Protein AF-A0A180F1E8-F1 (afdb_monomer_lite)

Secondary structure (DSSP, 8-state):
-----TT-------TTSSTTSHHHHHHHHHHHT-SS---SEEEEEEEEES-GGGGG-EE--TTS-EEEEE-TTS-EEEEEES-TTSSEEEEEEEHHHHHHHHHHHHHHHHHHHHHHHHH--TT-HHHHHHHHHHHHHHHHHHHH---TT-S-EEEEEEEEETHHHHTHHHHHHHHHHTEEEE-STT-SSHHHHHHHHHHT-TTTHHHHHHHS-HHHHHHHHHHHHHS-EE-HHHHHHHHHHHHHHHHHHHHHHHHHPPP-----TTS-TTTS--THHHHHHHHHTT--

Structure (mmCIF, N/CA/C/O backbone):
data_AF-A0A180F1E8-F1
#
_entry.id   AF-A0A180F1E8-F1
#
loop_
_atom_site.group_PDB
_atom_site.id
_atom_site.type_symbol
_atom_site.label_atom_id
_atom_site.label_alt_id
_atom_site.label_comp_id
_atom_site.label_asym_id
_atom_site.label_entity_id
_atom_site.label_seq_id
_atom_site.pdbx_PDB_ins_code
_atom_site.Cartn_x
_atom_site.Cartn_y
_atom_site.Cartn_z
_atom_site.occupancy
_atom_site.B_iso_or_equiv
_atom_site.auth_seq_id
_atom_site.auth_comp_id
_atom_site.auth_asym_id
_atom_site.auth_atom_id
_atom_site.pdbx_PDB_model_num
ATOM 1 N N . MET A 1 1 ? 8.187 19.190 23.151 1.00 36.16 1 MET A N 1
ATOM 2 C CA . MET A 1 1 ? 6.838 19.444 23.695 1.00 36.16 1 MET A CA 1
ATOM 3 C C . MET A 1 1 ? 5.847 19.313 22.548 1.00 36.16 1 MET A C 1
ATOM 5 O O . MET A 1 1 ? 6.049 20.015 21.563 1.00 36.16 1 MET A O 1
ATOM 9 N N . PRO A 1 2 ? 4.842 18.422 22.596 1.00 45.84 2 PRO A N 1
ATOM 10 C CA . PRO A 1 2 ? 3.717 18.514 21.671 1.00 45.84 2 PRO A CA 1
ATOM 11 C C . PRO A 1 2 ? 3.038 19.863 21.920 1.00 45.84 2 PRO A C 1
ATOM 13 O O . PRO A 1 2 ? 2.647 20.153 23.048 1.00 45.84 2 PRO A O 1
ATOM 16 N N . SER A 1 3 ? 2.960 20.722 20.908 1.00 54.47 3 SER A N 1
ATOM 17 C CA . SER A 1 3 ? 2.185 21.954 21.014 1.00 54.47 3 SER A CA 1
ATOM 18 C C . SER A 1 3 ? 0.710 21.566 21.019 1.00 54.47 3 SER A C 1
ATOM 20 O O . SER A 1 3 ? 0.195 21.116 19.994 1.00 54.47 3 SER A O 1
ATOM 22 N N . VAL A 1 4 ? 0.035 21.698 22.160 1.00 65.69 4 VAL A N 1
ATOM 23 C CA . VAL A 1 4 ? -1.426 21.613 22.199 1.00 65.69 4 VAL A CA 1
ATOM 24 C C . VAL A 1 4 ? -1.943 22.811 21.413 1.00 65.69 4 VAL A C 1
ATOM 26 O O . VAL A 1 4 ? -1.785 23.955 21.831 1.00 65.69 4 VAL A O 1
ATOM 29 N N . LEU A 1 5 ? -2.470 22.552 20.220 1.00 70.44 5 LEU A N 1
ATOM 30 C CA . LEU A 1 5 ? -3.067 23.581 19.384 1.00 70.44 5 LEU A CA 1
ATOM 31 C C . LEU A 1 5 ? -4.495 23.796 19.881 1.00 70.44 5 LEU A C 1
ATOM 33 O O . LEU A 1 5 ? -5.324 22.892 19.807 1.00 70.44 5 LEU A O 1
ATOM 37 N N . THR A 1 6 ? -4.779 24.983 20.405 1.00 74.19 6 THR A N 1
ATOM 38 C CA . THR A 1 6 ? -6.142 25.386 20.752 1.00 74.19 6 THR A CA 1
ATOM 39 C C . THR A 1 6 ? -6.983 25.502 19.475 1.00 74.19 6 THR A C 1
ATOM 41 O O . THR A 1 6 ? -6.491 25.942 18.435 1.00 74.19 6 THR A O 1
ATOM 44 N N . ASN A 1 7 ? -8.246 25.067 19.536 1.00 77.88 7 ASN A N 1
ATOM 45 C CA . ASN A 1 7 ? -9.214 25.110 18.428 1.00 77.88 7 ASN A CA 1
ATOM 46 C C . ASN A 1 7 ? -8.825 24.314 17.168 1.00 77.88 7 ASN A C 1
ATOM 48 O O . ASN A 1 7 ? -9.251 24.652 16.065 1.00 77.88 7 ASN A O 1
ATOM 52 N N . LYS A 1 8 ? -8.025 23.250 17.306 1.00 83.25 8 LYS A N 1
ATOM 53 C CA . LYS A 1 8 ? -7.746 22.310 16.212 1.00 83.25 8 LYS A CA 1
ATOM 54 C C . LYS A 1 8 ? -8.060 20.885 16.639 1.00 83.25 8 LYS A C 1
ATOM 56 O O . LYS A 1 8 ? -7.592 20.429 17.678 1.00 83.25 8 LYS A O 1
ATOM 61 N N . LEU A 1 9 ? -8.809 20.179 15.799 1.00 87.19 9 LEU A N 1
ATOM 62 C CA . LEU A 1 9 ? -9.130 18.766 15.955 1.00 87.19 9 LEU A CA 1
ATOM 63 C C . LEU A 1 9 ? -8.535 17.986 14.780 1.00 87.19 9 LEU A C 1
ATOM 65 O O . LEU A 1 9 ? -8.629 18.420 13.634 1.00 87.19 9 LEU A O 1
ATOM 69 N N . ARG A 1 10 ? -7.930 16.831 15.067 1.00 88.44 10 ARG A N 1
ATOM 70 C CA . ARG A 1 10 ? -7.534 15.846 14.058 1.00 88.44 10 ARG A CA 1
ATOM 71 C C . ARG A 1 10 ? -8.334 14.574 14.290 1.00 88.44 10 ARG A C 1
ATOM 73 O O . ARG A 1 10 ? -8.349 14.062 15.405 1.00 88.44 10 ARG A O 1
ATOM 80 N N . ILE A 1 11 ? -8.961 14.077 13.231 1.00 90.19 11 ILE A N 1
ATOM 81 C CA . ILE A 1 11 ? -9.718 12.828 13.234 1.00 90.19 11 ILE A CA 1
ATOM 82 C C . ILE A 1 11 ? -9.040 11.889 12.239 1.00 90.19 11 ILE A C 1
ATOM 84 O O . ILE A 1 11 ? -8.961 12.204 11.055 1.00 90.19 11 ILE A O 1
ATOM 88 N N . ASP A 1 12 ? -8.544 10.752 12.724 1.00 90.75 12 ASP A N 1
ATOM 89 C CA . ASP A 1 12 ? -7.980 9.688 11.893 1.00 90.75 12 ASP A CA 1
ATOM 90 C C . ASP A 1 12 ? -8.939 8.489 11.909 1.00 90.75 12 ASP A C 1
ATOM 92 O O . ASP A 1 12 ? -9.286 7.978 12.974 1.00 90.75 12 ASP A O 1
ATOM 96 N N . PHE A 1 13 ? -9.368 8.023 10.737 1.00 89.56 13 PHE A N 1
ATOM 97 C CA . PHE A 1 13 ? -10.228 6.846 10.599 1.00 89.56 13 PHE A CA 1
ATOM 98 C C . PHE A 1 13 ? -9.971 6.138 9.264 1.00 89.56 13 PHE A C 1
ATOM 100 O O . PHE A 1 13 ? -9.388 6.711 8.345 1.00 89.56 13 PHE A O 1
ATOM 107 N N . ASN A 1 14 ? -10.396 4.877 9.155 1.00 89.69 14 ASN A N 1
ATOM 108 C CA . ASN A 1 14 ? -10.366 4.131 7.899 1.00 89.69 14 ASN A CA 1
ATOM 109 C C . ASN A 1 14 ? -11.800 3.982 7.365 1.00 89.69 14 ASN A C 1
ATOM 111 O O . ASN A 1 14 ? -12.581 3.249 7.977 1.00 89.69 14 ASN A O 1
ATOM 115 N N . PRO A 1 15 ? -12.149 4.604 6.225 1.00 87.50 15 PRO A N 1
ATOM 116 C CA . PRO A 1 15 ? -13.519 4.602 5.713 1.00 87.50 15 PRO A CA 1
ATOM 117 C C . PRO A 1 15 ? -14.029 3.204 5.322 1.00 87.50 15 PRO A C 1
ATOM 119 O O . PRO A 1 15 ? -15.236 2.973 5.281 1.00 87.50 15 PRO A O 1
ATOM 122 N N . ASN A 1 16 ? -13.132 2.239 5.092 1.00 85.44 16 ASN A N 1
ATOM 123 C CA . ASN A 1 16 ? -13.499 0.869 4.728 1.00 85.44 16 ASN A CA 1
ATOM 124 C C . ASN A 1 16 ? -13.900 -0.006 5.926 1.00 85.44 16 ASN A C 1
ATOM 126 O O . ASN A 1 16 ? -14.380 -1.123 5.730 1.00 85.44 16 ASN A O 1
ATOM 130 N N . HIS A 1 17 ? -13.715 0.464 7.163 1.00 82.00 17 HIS A N 1
ATOM 131 C CA . HIS A 1 17 ? -14.015 -0.319 8.359 1.00 82.00 17 HIS A CA 1
ATOM 132 C C . HIS A 1 17 ? -14.966 0.425 9.292 1.00 82.00 17 HIS A C 1
ATOM 134 O O . HIS A 1 17 ? -14.709 1.546 9.708 1.00 82.00 17 HIS A O 1
ATOM 140 N N . GLY A 1 18 ? -16.069 -0.230 9.658 1.00 76.19 18 GLY A N 1
ATOM 141 C CA . GLY A 1 18 ? -16.928 0.222 10.755 1.00 76.19 18 GLY A CA 1
ATOM 142 C C . GLY A 1 18 ? -17.815 1.437 10.464 1.00 76.19 18 GLY A C 1
ATOM 143 O O . GLY A 1 18 ? -18.652 1.752 11.303 1.00 76.19 18 GLY A O 1
ATOM 144 N N . MET A 1 19 ? -17.742 2.065 9.284 1.00 82.56 19 MET A N 1
ATOM 145 C CA . MET A 1 19 ? -18.536 3.268 8.959 1.00 82.56 19 MET A CA 1
ATOM 146 C C . MET A 1 19 ? -20.055 3.033 8.893 1.00 82.56 19 MET A C 1
ATOM 148 O O . MET A 1 19 ? -20.831 3.970 9.040 1.00 82.56 19 MET A O 1
ATOM 152 N N . LYS A 1 20 ? -20.490 1.778 8.718 1.00 80.88 20 LYS A N 1
ATOM 153 C CA . LYS A 1 20 ? -21.910 1.384 8.767 1.00 80.88 20 LYS A CA 1
ATOM 154 C C . LYS A 1 20 ? -22.406 1.044 10.173 1.00 80.88 20 LYS A C 1
ATOM 156 O O . LYS A 1 20 ? -23.601 0.830 10.342 1.00 80.88 20 LYS A O 1
ATOM 161 N N . SER A 1 21 ? -21.513 0.937 11.156 1.00 84.00 21 SER A N 1
ATOM 162 C CA . SER A 1 21 ? -21.903 0.693 12.549 1.00 84.00 21 SER A CA 1
ATOM 163 C C . SER A 1 21 ? -22.547 1.943 13.151 1.00 84.00 21 SER A C 1
ATOM 165 O O . SER A 1 21 ? -22.452 3.028 12.579 1.00 84.00 21 SER A O 1
ATOM 167 N N . GLU A 1 22 ? -23.176 1.815 14.317 1.00 83.31 22 GLU A N 1
ATOM 168 C CA . GLU A 1 22 ? -23.697 2.969 15.056 1.00 83.31 22 GLU A CA 1
ATOM 169 C C . GLU A 1 22 ? -22.606 4.020 15.316 1.00 83.31 22 GLU A C 1
ATOM 171 O O . GLU A 1 22 ? -22.793 5.189 14.988 1.00 83.31 22 GLU A O 1
ATOM 176 N N . ALA A 1 23 ? -21.427 3.587 15.773 1.00 84.75 23 ALA A N 1
ATOM 177 C CA . ALA A 1 23 ? -20.279 4.464 15.994 1.00 84.75 23 ALA A CA 1
ATOM 178 C C . ALA A 1 23 ? -19.775 5.120 14.696 1.00 84.75 23 ALA A C 1
ATOM 180 O O . ALA A 1 23 ? -19.413 6.293 14.689 1.00 84.75 23 ALA A O 1
ATOM 181 N N . GLY A 1 24 ? -19.784 4.385 13.581 1.00 86.50 24 GLY A N 1
ATOM 182 C CA . GLY A 1 24 ? -19.401 4.915 12.270 1.00 86.50 24 GLY A CA 1
ATOM 183 C C . GLY A 1 24 ? -20.377 5.964 11.739 1.00 86.50 24 GLY A C 1
ATOM 184 O O . GLY A 1 24 ? -19.960 7.004 11.229 1.00 86.50 24 GLY A O 1
ATOM 185 N N . ARG A 1 25 ? -21.682 5.727 11.913 1.00 86.38 25 ARG A N 1
ATOM 186 C CA . ARG A 1 25 ? -22.733 6.694 11.572 1.00 86.38 25 ARG A CA 1
ATOM 187 C C . ARG A 1 25 ? -22.655 7.935 12.454 1.00 86.38 25 ARG A C 1
ATOM 189 O O . ARG A 1 25 ? -22.759 9.043 11.934 1.00 86.38 25 ARG A O 1
ATOM 196 N N . TRP A 1 26 ? -22.405 7.756 13.751 1.00 90.62 26 TRP A N 1
ATOM 197 C CA . TRP A 1 26 ? -22.142 8.861 14.668 1.00 90.62 26 TRP A CA 1
ATOM 198 C C . TRP A 1 26 ? -20.915 9.672 14.236 1.00 90.62 26 TRP A C 1
ATOM 200 O O . TRP A 1 26 ? -20.996 10.894 14.175 1.00 90.62 26 TRP A O 1
ATOM 210 N N . LEU A 1 27 ? -19.811 9.015 13.860 1.00 88.06 27 LEU A N 1
ATOM 211 C CA . LEU A 1 27 ? -18.600 9.695 13.397 1.00 88.06 27 LEU A CA 1
ATOM 212 C C . LEU A 1 27 ? -18.863 10.524 12.133 1.00 88.06 27 LEU A C 1
ATOM 214 O O . LEU A 1 27 ? -18.440 11.674 12.067 1.00 88.06 27 LEU A O 1
ATOM 218 N N . ASN A 1 28 ? -19.591 9.973 11.157 1.00 85.44 28 ASN A N 1
ATOM 219 C CA . ASN A 1 28 ? -19.995 10.714 9.958 1.00 85.44 28 ASN A CA 1
ATOM 220 C C . ASN A 1 28 ? -20.844 11.942 10.306 1.00 85.44 28 ASN A C 1
ATOM 222 O O . ASN A 1 28 ? -20.574 13.033 9.809 1.00 85.44 28 ASN A O 1
ATOM 226 N N . ALA A 1 29 ? -21.840 11.776 11.182 1.00 84.62 29 ALA A N 1
ATOM 227 C CA . ALA A 1 29 ? -22.673 12.884 11.638 1.00 84.62 29 ALA A CA 1
ATOM 228 C C . ALA A 1 29 ? -21.835 13.950 12.358 1.00 84.62 29 ALA A C 1
ATOM 230 O O . ALA A 1 29 ? -21.985 15.135 12.083 1.00 84.62 29 ALA A O 1
ATOM 231 N N . PHE A 1 30 ? -20.905 13.537 13.221 1.00 87.25 30 PHE A N 1
ATOM 232 C CA . PHE A 1 30 ? -20.001 14.436 13.926 1.00 87.25 30 PHE A CA 1
ATOM 233 C C . PHE A 1 30 ? -19.095 15.216 12.964 1.00 87.25 30 PHE A C 1
ATOM 235 O O . PHE A 1 30 ? -19.038 16.440 13.059 1.00 87.25 30 PHE A O 1
ATOM 242 N N . ILE A 1 31 ? -18.453 14.549 11.997 1.00 87.25 31 ILE A N 1
ATOM 243 C CA . ILE A 1 31 ? -17.616 15.201 10.972 1.00 87.25 31 ILE A CA 1
ATOM 244 C C . ILE A 1 31 ? -18.417 16.248 10.191 1.00 87.25 31 ILE A C 1
ATOM 246 O O . ILE A 1 31 ? -17.907 17.340 9.943 1.00 87.25 31 ILE A O 1
ATOM 250 N N . ALA A 1 32 ? -19.674 15.951 9.851 1.00 84.62 32 ALA A N 1
ATOM 251 C CA . ALA A 1 32 ? -20.539 16.876 9.123 1.00 84.62 32 ALA A CA 1
ATOM 252 C C . ALA A 1 32 ? -20.836 18.172 9.903 1.00 84.62 32 ALA A C 1
ATOM 254 O O . ALA A 1 32 ? -21.073 19.203 9.281 1.00 84.62 32 ALA A O 1
ATOM 255 N N . THR A 1 33 ? -20.782 18.149 11.243 1.00 85.31 33 THR A N 1
ATOM 256 C CA . THR A 1 33 ? -20.967 19.354 12.079 1.00 85.31 33 THR A CA 1
ATOM 257 C C . THR A 1 33 ? -19.736 20.264 12.146 1.00 85.31 33 THR A C 1
ATOM 259 O O . THR A 1 33 ? -19.827 21.373 12.672 1.00 85.31 33 THR A O 1
ATOM 262 N N . LEU A 1 34 ? -18.577 19.818 11.646 1.00 85.62 34 LEU A N 1
ATOM 263 C CA . LEU A 1 34 ? -17.331 20.579 11.721 1.00 85.62 34 LEU A CA 1
ATOM 264 C C . LEU A 1 34 ? -17.229 21.607 10.585 1.00 85.62 34 LEU A C 1
ATOM 266 O O . LEU A 1 34 ? -17.447 21.295 9.411 1.00 85.62 34 LEU A O 1
ATOM 270 N N . THR A 1 35 ? -16.813 22.822 10.937 1.00 85.38 35 THR A N 1
ATOM 271 C CA . THR A 1 35 ? -16.513 23.915 10.000 1.00 85.38 35 THR A CA 1
ATOM 272 C C . THR A 1 35 ? -15.019 23.973 9.674 1.00 85.38 35 THR A C 1
ATOM 274 O O . THR A 1 35 ? -14.192 23.498 10.457 1.00 85.38 35 THR A O 1
ATOM 277 N N . ASN A 1 36 ? -14.648 24.565 8.530 1.00 85.62 36 ASN A N 1
ATOM 278 C CA . ASN A 1 36 ? -13.248 24.743 8.108 1.00 85.62 36 ASN A CA 1
ATOM 279 C C . ASN A 1 36 ? -12.448 23.426 8.020 1.00 85.62 36 ASN A C 1
ATOM 281 O O . ASN A 1 36 ? -11.254 23.366 8.351 1.00 85.62 36 ASN A O 1
ATOM 285 N N . LYS A 1 37 ? -13.106 22.344 7.596 1.00 86.50 37 LYS A N 1
ATOM 286 C CA . LYS A 1 37 ? -12.475 21.029 7.449 1.00 86.50 37 LYS A CA 1
ATOM 287 C C . LYS A 1 37 ? -11.680 20.929 6.153 1.00 86.50 37 LYS A C 1
ATOM 289 O O . LYS A 1 37 ? -12.022 21.522 5.139 1.00 86.50 37 LYS A O 1
ATOM 294 N N . HIS A 1 38 ? -10.601 20.164 6.213 1.00 85.62 38 HIS A N 1
ATOM 295 C CA . HIS A 1 38 ? -9.764 19.842 5.067 1.00 85.62 38 HIS A CA 1
ATOM 296 C C . HIS A 1 38 ? -9.100 18.490 5.304 1.00 85.62 38 HIS A C 1
ATOM 298 O O . HIS A 1 38 ? -8.739 18.149 6.439 1.00 85.62 38 HIS A O 1
ATOM 304 N N . LEU A 1 39 ? -8.907 17.720 4.238 1.00 88.88 39 LEU A N 1
ATOM 305 C CA . LEU A 1 39 ? -8.168 16.470 4.325 1.00 88.88 39 LEU A CA 1
ATOM 306 C C . LEU A 1 39 ? -6.676 16.766 4.516 1.00 88.88 39 LEU A C 1
ATOM 308 O O . LEU A 1 39 ? -6.043 17.478 3.739 1.00 88.88 39 LEU A O 1
ATOM 312 N N . THR A 1 40 ? -6.091 16.213 5.577 1.00 89.56 40 THR A N 1
ATOM 313 C CA . THR A 1 40 ? -4.643 16.330 5.837 1.00 89.56 40 THR A CA 1
ATOM 314 C C . THR A 1 40 ? -3.865 15.121 5.324 1.00 89.56 40 THR A C 1
ATOM 316 O O . THR A 1 40 ? -2.676 15.237 5.012 1.00 89.56 40 THR A O 1
ATOM 319 N N . ARG A 1 41 ? -4.539 13.971 5.207 1.00 90.88 41 ARG A N 1
ATOM 320 C CA . ARG A 1 41 ? -3.997 12.714 4.699 1.00 90.88 41 ARG A CA 1
ATOM 321 C C . ARG A 1 41 ? -5.087 11.905 3.993 1.00 90.88 41 ARG A C 1
ATOM 323 O O . ARG A 1 41 ? -6.207 11.834 4.489 1.00 90.88 41 ARG A O 1
ATOM 330 N N . CYS A 1 42 ? -4.729 11.269 2.884 1.00 92.12 42 CYS A N 1
ATOM 331 C CA . CYS A 1 42 ? -5.548 10.288 2.184 1.00 92.12 42 CYS A CA 1
ATOM 332 C C . CYS A 1 42 ? -4.651 9.139 1.718 1.00 92.12 42 CYS A C 1
ATOM 334 O O . CYS A 1 42 ? -3.625 9.383 1.087 1.00 92.12 42 CYS A O 1
ATOM 336 N N . ASP A 1 43 ? -5.042 7.901 2.014 1.00 94.44 43 ASP A N 1
ATOM 337 C CA . ASP A 1 43 ? -4.305 6.715 1.585 1.00 94.44 43 ASP A CA 1
ATOM 338 C C . ASP A 1 43 ? -5.132 5.970 0.528 1.00 94.44 43 ASP A C 1
ATOM 340 O O . ASP A 1 43 ? -6.218 5.469 0.826 1.00 94.44 43 ASP A O 1
ATOM 344 N N . ILE A 1 44 ? -4.612 5.864 -0.697 1.00 95.50 44 ILE A N 1
ATOM 345 C CA . ILE A 1 44 ? -5.194 5.024 -1.754 1.00 95.50 44 ILE A CA 1
ATOM 346 C C . ILE A 1 44 ? -4.501 3.664 -1.724 1.00 95.50 44 ILE A C 1
ATOM 348 O O . ILE A 1 44 ? -3.278 3.586 -1.830 1.00 95.50 44 ILE A O 1
ATOM 352 N N . ALA A 1 45 ? -5.269 2.586 -1.578 1.00 97.19 45 ALA A N 1
ATOM 353 C CA . ALA A 1 45 ? -4.746 1.232 -1.425 1.00 97.19 45 ALA A CA 1
ATOM 354 C C . ALA A 1 45 ? -5.247 0.302 -2.533 1.00 97.19 45 ALA A C 1
ATOM 356 O O . ALA A 1 45 ? -6.449 0.162 -2.736 1.00 97.19 45 ALA A O 1
ATOM 357 N N . PHE A 1 46 ? -4.314 -0.399 -3.170 1.00 98.25 46 PHE A N 1
ATOM 358 C CA . PHE A 1 46 ? -4.571 -1.453 -4.141 1.00 98.25 46 PHE A CA 1
ATOM 359 C C . PHE A 1 46 ? -4.185 -2.801 -3.545 1.00 98.25 46 PHE A C 1
ATOM 361 O O . PHE A 1 46 ? -3.015 -3.026 -3.225 1.00 98.25 46 PHE A O 1
ATOM 368 N N . ASP A 1 47 ? -5.159 -3.695 -3.396 1.00 97.75 47 ASP A N 1
ATOM 369 C CA . ASP A 1 47 ? -4.921 -5.073 -2.981 1.00 97.75 47 ASP A CA 1
ATOM 370 C C . ASP A 1 47 ? -4.735 -5.979 -4.200 1.00 97.75 47 ASP A C 1
ATOM 372 O O . ASP A 1 47 ? -5.586 -6.047 -5.081 1.00 97.75 47 ASP A O 1
ATOM 376 N N . ILE A 1 48 ? -3.612 -6.691 -4.226 1.00 98.31 48 ILE A N 1
ATOM 377 C CA . ILE A 1 48 ? -3.190 -7.572 -5.311 1.00 98.31 48 ILE A CA 1
ATOM 378 C C . ILE A 1 48 ? -3.179 -8.994 -4.752 1.00 98.31 48 ILE A C 1
ATOM 380 O O . ILE A 1 48 ? -2.280 -9.378 -3.995 1.00 98.31 48 ILE A O 1
ATOM 384 N N . PHE A 1 49 ? -4.222 -9.754 -5.078 1.00 97.56 49 PHE A N 1
ATOM 385 C CA . PHE A 1 49 ? -4.449 -11.107 -4.573 1.00 97.56 49 PHE A CA 1
ATOM 386 C C . PHE A 1 49 ? -3.977 -12.159 -5.573 1.00 97.56 49 PHE A C 1
ATOM 388 O O . PHE A 1 49 ? -4.225 -12.021 -6.763 1.00 97.56 49 PHE A O 1
ATOM 395 N N . ASN A 1 50 ? -3.372 -13.241 -5.082 1.00 97.19 50 ASN A N 1
ATOM 396 C CA . ASN A 1 50 ? -3.015 -14.431 -5.864 1.00 97.19 50 ASN A CA 1
ATOM 397 C C . ASN A 1 50 ? -2.134 -14.141 -7.098 1.00 97.19 50 ASN A C 1
ATOM 399 O O . ASN A 1 50 ? -2.218 -14.831 -8.107 1.00 97.19 50 ASN A O 1
ATOM 403 N N . ARG A 1 51 ? -1.264 -13.130 -6.995 1.00 97.00 51 ARG A N 1
ATOM 404 C CA . ARG A 1 51 ? -0.259 -12.750 -8.001 1.00 97.00 51 ARG A CA 1
ATOM 405 C C . ARG A 1 51 ? 1.124 -12.659 -7.343 1.00 97.00 51 ARG A C 1
ATOM 407 O O . ARG A 1 51 ? 1.606 -11.554 -7.078 1.00 97.00 51 ARG A O 1
ATOM 414 N N . PRO A 1 52 ? 1.753 -13.790 -6.969 1.00 95.81 52 PRO A N 1
ATOM 415 C CA . PRO A 1 52 ? 3.012 -13.781 -6.219 1.00 95.81 52 PRO A CA 1
ATOM 416 C C . PRO A 1 52 ? 4.154 -13.064 -6.958 1.00 95.81 52 PRO A C 1
ATOM 418 O O . PRO A 1 52 ? 5.046 -12.513 -6.316 1.00 95.81 52 PRO A O 1
ATOM 421 N N . GLU A 1 53 ? 4.113 -13.002 -8.289 1.00 95.50 53 GLU A N 1
ATOM 422 C CA . GLU A 1 53 ? 5.096 -12.323 -9.133 1.00 95.50 53 GLU A CA 1
ATOM 423 C C . GLU A 1 53 ? 5.164 -10.802 -8.921 1.00 95.50 53 GLU A C 1
ATOM 425 O O . GLU A 1 53 ? 6.176 -10.184 -9.267 1.00 95.50 53 GLU A O 1
ATOM 430 N N . VAL A 1 54 ? 4.143 -10.196 -8.297 1.00 97.12 54 VAL A N 1
ATOM 431 C CA . VAL A 1 54 ? 4.116 -8.764 -7.959 1.00 97.12 54 VAL A CA 1
ATOM 432 C C . VAL A 1 54 ? 5.290 -8.339 -7.078 1.00 97.12 54 VAL A C 1
ATOM 434 O O . VAL A 1 54 ? 5.685 -7.177 -7.091 1.00 97.12 54 VAL A O 1
ATOM 437 N N . VAL A 1 55 ? 5.910 -9.267 -6.343 1.00 95.12 55 VAL A N 1
ATOM 438 C CA . VAL A 1 55 ? 7.114 -8.981 -5.550 1.00 95.12 55 VAL A CA 1
ATOM 439 C C . VAL A 1 55 ? 8.270 -8.453 -6.414 1.00 95.12 55 VAL A C 1
ATOM 441 O O . VAL A 1 55 ? 9.082 -7.660 -5.938 1.00 95.12 55 VAL A O 1
ATOM 444 N N . GLY A 1 56 ? 8.327 -8.858 -7.692 1.00 95.25 56 GLY A N 1
ATOM 445 C CA . GLY A 1 56 ? 9.295 -8.377 -8.683 1.00 95.25 56 GLY A CA 1
ATOM 446 C C . GLY A 1 56 ? 8.945 -7.020 -9.299 1.00 95.25 56 GLY A C 1
ATOM 447 O O . GLY A 1 56 ? 9.804 -6.401 -9.927 1.00 95.25 56 GLY A O 1
ATOM 448 N N . TYR A 1 57 ? 7.712 -6.541 -9.120 1.00 97.56 57 TYR A N 1
ATOM 449 C CA . TYR A 1 57 ? 7.305 -5.201 -9.527 1.00 97.56 57 TYR A CA 1
ATOM 450 C C . TYR A 1 57 ? 7.766 -4.187 -8.484 1.00 97.56 57 TYR A C 1
ATOM 452 O O . TYR A 1 57 ? 7.756 -4.458 -7.282 1.00 97.56 57 TYR A O 1
ATOM 460 N N . ARG A 1 58 ? 8.158 -2.996 -8.938 1.00 96.12 58 ARG A N 1
ATOM 461 C CA . ARG A 1 58 ? 8.555 -1.884 -8.066 1.00 96.12 58 ARG A CA 1
ATOM 462 C C . ARG A 1 58 ? 8.003 -0.571 -8.632 1.00 96.12 58 ARG A C 1
ATOM 464 O O . ARG A 1 58 ? 7.968 -0.411 -9.851 1.00 96.12 58 ARG A O 1
ATOM 471 N N . PRO A 1 59 ? 7.634 0.404 -7.781 1.00 95.81 59 PRO A N 1
ATOM 472 C CA . PRO A 1 59 ? 7.366 1.763 -8.232 1.00 95.81 59 PRO A CA 1
ATOM 473 C C . PRO A 1 59 ? 8.705 2.463 -8.504 1.00 95.81 59 PRO A C 1
ATOM 475 O O . PRO A 1 59 ? 9.396 2.935 -7.590 1.00 95.81 59 PRO A O 1
ATOM 478 N N . TRP A 1 60 ? 9.106 2.519 -9.772 1.00 95.38 60 TRP A N 1
ATOM 479 C CA . TRP A 1 60 ? 10.378 3.081 -10.231 1.00 95.38 60 TRP A CA 1
ATOM 480 C C . TRP A 1 60 ? 10.378 4.612 -10.258 1.00 95.38 60 TRP A C 1
ATOM 482 O O . TRP A 1 60 ? 10.687 5.253 -11.262 1.00 95.38 60 TRP A O 1
ATOM 492 N N . VAL A 1 61 ? 10.108 5.220 -9.103 1.00 92.38 61 VAL A N 1
ATOM 493 C CA . VAL A 1 61 ? 10.249 6.662 -8.893 1.00 92.38 61 VAL A CA 1
ATOM 494 C C . VAL A 1 61 ? 11.728 6.966 -8.656 1.00 92.38 61 VAL A C 1
ATOM 496 O O . VAL A 1 61 ? 12.291 6.749 -7.572 1.00 92.38 61 VAL A O 1
ATOM 499 N N . PHE A 1 62 ? 12.421 7.359 -9.723 1.00 85.75 62 PHE A N 1
ATOM 500 C CA . PHE A 1 62 ? 13.844 7.672 -9.665 1.00 85.75 62 PHE A CA 1
ATOM 501 C C . PHE A 1 62 ? 14.090 8.995 -8.935 1.00 85.75 62 PHE A C 1
ATOM 503 O O . PHE A 1 62 ? 13.385 9.971 -9.143 1.00 85.75 62 PHE A O 1
ATOM 510 N N . GLY A 1 63 ? 15.116 9.024 -8.081 1.00 85.25 63 GLY A N 1
ATOM 511 C CA . GLY A 1 63 ? 15.416 10.180 -7.224 1.00 85.25 63 GLY A CA 1
ATOM 512 C C . GLY A 1 63 ? 14.763 10.100 -5.843 1.00 85.25 63 GLY A C 1
ATOM 513 O O . GLY A 1 63 ? 15.291 10.670 -4.896 1.00 85.25 63 GLY A O 1
ATOM 514 N N . SER A 1 64 ? 13.700 9.307 -5.687 1.00 90.56 64 SER A N 1
ATOM 515 C CA . SER A 1 64 ? 13.104 9.029 -4.379 1.00 90.56 64 SER A CA 1
ATOM 516 C C . SER A 1 64 ? 13.921 8.016 -3.577 1.00 90.56 64 SER A C 1
ATOM 518 O O . SER A 1 64 ? 14.413 7.018 -4.121 1.00 90.56 64 SER A O 1
ATOM 520 N N . SER A 1 65 ? 14.008 8.252 -2.264 1.00 92.19 65 SER A N 1
ATOM 521 C CA . SER A 1 65 ? 14.569 7.306 -1.296 1.00 92.19 65 SER A CA 1
ATOM 522 C C . SER A 1 65 ? 13.792 5.992 -1.310 1.00 92.19 65 SER A C 1
ATOM 524 O O . SER A 1 65 ? 12.563 6.016 -1.350 1.00 92.19 65 SER A O 1
ATOM 526 N N . LYS A 1 66 ? 14.498 4.863 -1.233 1.00 94.00 66 LYS A N 1
ATOM 527 C CA . LYS A 1 66 ? 13.921 3.517 -1.120 1.00 94.00 66 LYS A CA 1
ATOM 528 C C . LYS A 1 66 ? 14.388 2.900 0.192 1.00 94.00 66 LYS A C 1
ATOM 530 O O . LYS A 1 66 ? 15.562 3.019 0.533 1.00 94.00 66 LYS A O 1
ATOM 535 N N . ARG A 1 67 ? 13.466 2.315 0.952 1.00 95.38 67 ARG A N 1
ATOM 536 C CA . ARG A 1 67 ? 13.741 1.669 2.243 1.00 95.38 67 ARG A CA 1
ATOM 537 C C . ARG A 1 67 ? 13.059 0.299 2.264 1.00 95.38 67 ARG A C 1
ATOM 539 O O . ARG A 1 67 ? 11.876 0.233 2.612 1.00 95.38 67 ARG A O 1
ATOM 546 N N . PRO A 1 68 ? 13.754 -0.764 1.832 1.00 95.94 68 PRO A N 1
ATOM 547 C CA . PRO A 1 68 ? 13.243 -2.122 1.931 1.00 95.94 68 PRO A CA 1
ATOM 548 C C . PRO A 1 68 ? 13.383 -2.664 3.361 1.00 95.94 68 PRO A C 1
ATOM 550 O O . PRO A 1 68 ? 14.299 -2.304 4.100 1.00 95.94 68 PRO A O 1
ATOM 553 N N . TYR A 1 69 ? 12.473 -3.556 3.729 1.00 96.44 69 TYR A N 1
ATOM 554 C CA . TYR A 1 69 ? 12.487 -4.357 4.943 1.00 96.44 69 TYR A CA 1
ATOM 555 C C . TYR A 1 69 ? 12.365 -5.818 4.531 1.00 96.44 69 TYR A C 1
ATOM 557 O O . TYR A 1 69 ? 11.377 -6.212 3.904 1.00 96.44 69 TYR A O 1
ATOM 565 N N . TYR A 1 70 ? 13.379 -6.597 4.890 1.00 95.19 70 TYR A N 1
ATOM 566 C CA . TYR A 1 70 ? 13.474 -8.013 4.570 1.00 95.19 70 TYR A CA 1
ATOM 567 C C . TYR A 1 70 ? 13.178 -8.866 5.803 1.00 95.19 70 TYR A C 1
ATOM 569 O O . TYR A 1 70 ? 13.519 -8.499 6.932 1.00 95.19 70 TYR A O 1
ATOM 577 N N . GLY A 1 71 ? 12.535 -10.007 5.578 1.00 93.38 71 GLY A N 1
ATOM 578 C CA . GLY A 1 71 ? 12.356 -11.048 6.578 1.00 93.38 71 GLY A CA 1
ATOM 579 C C . GLY A 1 71 ? 13.665 -11.790 6.852 1.00 93.38 71 GLY A C 1
ATOM 580 O O . GLY A 1 71 ? 14.681 -11.590 6.188 1.00 93.38 71 GLY A O 1
ATOM 581 N N . ARG A 1 72 ? 13.641 -12.708 7.824 1.00 91.81 72 ARG A N 1
ATOM 582 C CA . ARG A 1 72 ? 14.828 -13.510 8.185 1.00 91.81 72 ARG A CA 1
ATOM 583 C C . ARG A 1 72 ? 15.321 -14.414 7.050 1.00 91.81 72 ARG A C 1
ATOM 585 O O . ARG A 1 72 ? 16.497 -14.745 7.029 1.00 91.81 72 ARG A O 1
ATOM 592 N N . SER A 1 73 ? 14.432 -14.810 6.139 1.00 90.25 73 SER A N 1
ATOM 593 C CA . SER A 1 73 ? 14.746 -15.589 4.936 1.00 90.25 73 SER A CA 1
ATOM 594 C C . SER A 1 73 ? 15.386 -14.760 3.816 1.00 90.25 73 SER A C 1
ATOM 596 O O . SER A 1 73 ? 15.812 -15.331 2.820 1.00 90.25 73 SER A O 1
ATOM 598 N N . GLY A 1 74 ? 15.452 -13.430 3.956 1.00 89.25 74 GLY A N 1
ATOM 599 C CA . GLY A 1 74 ? 15.870 -12.519 2.886 1.00 89.25 74 GLY A CA 1
ATOM 600 C C . GLY A 1 74 ? 14.733 -12.090 1.951 1.00 89.25 74 GLY A C 1
ATOM 601 O O . GLY A 1 74 ? 14.959 -11.286 1.049 1.00 89.25 74 GLY A O 1
ATOM 602 N N . ASP A 1 75 ? 13.507 -12.569 2.176 1.00 92.94 75 ASP A N 1
ATOM 603 C CA . ASP A 1 75 ? 12.342 -12.166 1.386 1.00 92.94 75 ASP A CA 1
ATOM 604 C C . ASP A 1 75 ? 11.933 -10.727 1.694 1.00 92.94 75 ASP A C 1
ATOM 606 O O . ASP A 1 75 ? 11.906 -10.305 2.853 1.00 92.94 75 ASP A O 1
ATOM 610 N N . LEU A 1 76 ? 11.569 -9.968 0.660 1.00 95.75 76 LEU A N 1
ATOM 611 C CA . LEU A 1 76 ? 11.013 -8.632 0.844 1.00 95.75 76 LEU A CA 1
ATOM 612 C C . LEU A 1 76 ? 9.667 -8.737 1.578 1.00 95.75 76 LEU A C 1
ATOM 614 O O . LEU A 1 76 ? 8.749 -9.400 1.106 1.00 95.75 76 LEU A O 1
ATOM 618 N N . GLU A 1 77 ? 9.522 -8.041 2.705 1.00 96.62 77 GLU A N 1
ATOM 619 C CA . GLU A 1 77 ? 8.239 -7.926 3.409 1.00 96.62 77 GLU A CA 1
ATOM 620 C C . GLU A 1 77 ? 7.569 -6.576 3.146 1.00 96.62 77 GLU A C 1
ATOM 622 O O . GLU A 1 77 ? 6.344 -6.487 3.041 1.00 96.62 77 GLU A O 1
ATOM 627 N N . THR A 1 78 ? 8.349 -5.496 3.083 1.00 97.69 78 THR A N 1
ATOM 628 C CA . THR A 1 78 ? 7.835 -4.133 2.900 1.00 97.69 78 THR A CA 1
ATOM 629 C C . THR A 1 78 ? 8.862 -3.257 2.203 1.00 97.69 78 THR A C 1
ATOM 631 O O . THR A 1 78 ? 10.036 -3.269 2.549 1.00 97.69 78 THR A O 1
ATOM 634 N N . LEU A 1 79 ? 8.413 -2.428 1.272 1.00 97.69 79 LEU A N 1
ATOM 635 C CA . LEU A 1 79 ? 9.193 -1.387 0.626 1.00 97.69 79 LEU A CA 1
ATOM 636 C C . LEU A 1 79 ? 8.502 -0.043 0.821 1.00 97.69 79 LEU A C 1
ATOM 638 O O . LEU A 1 79 ? 7.348 0.120 0.433 1.00 97.69 79 LEU A O 1
ATOM 642 N N . TYR A 1 80 ? 9.240 0.935 1.341 1.00 97.62 80 TYR A N 1
ATOM 643 C CA . TYR A 1 80 ? 8.831 2.338 1.330 1.00 97.62 80 TYR A CA 1
ATOM 644 C C . TYR A 1 80 ? 9.586 3.090 0.234 1.00 97.62 80 TYR A C 1
ATOM 646 O O . TYR A 1 80 ? 10.814 2.989 0.143 1.00 97.62 80 TYR A O 1
ATOM 654 N N . VAL A 1 81 ? 8.871 3.886 -0.560 1.00 96.94 81 VAL A N 1
ATOM 655 C CA . VAL A 1 81 ? 9.440 4.802 -1.557 1.00 96.94 81 VAL A CA 1
ATOM 656 C C . VAL A 1 81 ? 8.987 6.228 -1.252 1.00 96.94 81 VAL A C 1
ATOM 658 O O . VAL A 1 81 ? 7.796 6.507 -1.155 1.00 96.94 81 VAL A O 1
ATOM 661 N N . GLY A 1 82 ? 9.951 7.135 -1.091 1.00 94.56 82 GLY A N 1
ATOM 662 C CA . GLY A 1 82 ? 9.721 8.485 -0.566 1.00 94.56 82 GLY A CA 1
ATOM 663 C C . GLY A 1 82 ? 9.793 8.563 0.965 1.00 94.56 82 GLY A C 1
ATOM 664 O O . GLY A 1 82 ? 9.921 7.550 1.663 1.00 94.56 82 GLY A O 1
ATOM 665 N N . GLN A 1 83 ? 9.767 9.784 1.499 1.00 89.81 83 GLN A N 1
ATOM 666 C CA . GLN A 1 83 ? 9.841 10.031 2.941 1.00 89.81 83 GLN A CA 1
ATOM 667 C C . GLN A 1 83 ? 8.435 10.088 3.546 1.00 89.81 83 GLN A C 1
ATOM 669 O O . GLN A 1 83 ? 7.512 10.578 2.919 1.00 89.81 83 GLN A O 1
ATOM 674 N N . ALA A 1 84 ? 8.271 9.669 4.800 1.00 85.12 84 ALA A N 1
ATOM 675 C CA . ALA A 1 84 ? 6.957 9.683 5.460 1.00 85.12 84 ALA A CA 1
ATOM 676 C C . ALA A 1 84 ? 6.410 11.101 5.727 1.00 85.12 84 ALA A C 1
ATOM 678 O O . ALA A 1 84 ? 5.280 11.257 6.157 1.00 85.12 84 ALA A O 1
ATOM 679 N N . ARG A 1 85 ? 7.240 12.137 5.548 1.00 83.25 85 ARG A N 1
ATOM 680 C CA . ARG A 1 85 ? 6.860 13.547 5.722 1.00 83.25 85 ARG A CA 1
ATOM 681 C C . ARG A 1 85 ? 6.747 14.307 4.399 1.00 83.25 85 ARG A C 1
ATOM 683 O O . ARG A 1 85 ? 6.475 15.500 4.440 1.00 83.25 85 ARG A O 1
ATOM 690 N N . SER A 1 86 ? 7.034 13.672 3.259 1.00 86.75 86 SER A N 1
ATOM 691 C CA . SER A 1 86 ? 6.802 14.312 1.959 1.00 86.75 86 SER A CA 1
ATOM 692 C C . SER A 1 86 ? 5.326 14.256 1.602 1.00 86.75 86 SER A C 1
ATOM 694 O O . SER A 1 86 ? 4.616 13.404 2.114 1.00 86.75 86 SER A O 1
ATOM 696 N N . ASP A 1 87 ? 4.885 15.090 0.661 1.00 88.44 87 ASP A N 1
ATOM 697 C CA . ASP A 1 87 ? 3.480 15.134 0.229 1.00 88.44 87 ASP A CA 1
ATOM 698 C C . ASP A 1 87 ? 2.960 13.798 -0.342 1.00 88.44 87 ASP A C 1
ATOM 700 O O . ASP A 1 87 ? 1.756 13.601 -0.472 1.00 88.44 87 ASP A O 1
ATOM 704 N N . LYS A 1 88 ? 3.864 12.872 -0.684 1.00 93.94 88 LYS A N 1
ATOM 705 C CA . LYS A 1 88 ? 3.563 11.510 -1.127 1.00 93.94 88 LYS A CA 1
ATOM 706 C C . LYS A 1 88 ? 4.558 10.510 -0.546 1.00 93.94 88 LYS A C 1
ATOM 708 O O . LYS A 1 88 ? 5.769 10.739 -0.623 1.00 93.94 88 LYS A O 1
ATOM 713 N N . GLN A 1 89 ? 4.065 9.368 -0.082 1.00 96.06 89 GLN A N 1
ATOM 714 C CA . GLN A 1 89 ? 4.852 8.165 0.179 1.00 96.06 89 GLN A CA 1
ATOM 715 C C . GLN A 1 89 ? 4.159 6.945 -0.436 1.00 96.06 89 GLN A C 1
ATOM 717 O O . GLN A 1 89 ? 2.944 6.814 -0.376 1.00 96.06 89 GLN A O 1
ATOM 722 N N . ILE A 1 90 ? 4.938 6.036 -1.021 1.00 97.81 90 ILE A N 1
ATOM 723 C CA . ILE A 1 90 ? 4.428 4.782 -1.584 1.00 97.81 90 ILE A CA 1
ATOM 724 C C . ILE A 1 90 ? 4.899 3.630 -0.702 1.00 97.81 90 ILE A C 1
ATOM 726 O O . ILE A 1 90 ? 6.074 3.576 -0.323 1.00 97.81 90 ILE A O 1
ATOM 730 N N . ARG A 1 91 ? 4.001 2.696 -0.398 1.00 97.94 91 ARG A N 1
ATOM 731 C CA . ARG A 1 91 ? 4.293 1.459 0.325 1.00 97.94 91 ARG A CA 1
ATOM 732 C C . ARG A 1 91 ? 3.887 0.267 -0.519 1.00 97.94 91 ARG A C 1
ATOM 734 O O . ARG A 1 91 ? 2.755 0.191 -0.969 1.00 97.94 91 ARG A O 1
ATOM 741 N N . GLN A 1 92 ? 4.792 -0.681 -0.695 1.00 98.00 92 GLN A N 1
ATOM 742 C CA . GLN A 1 92 ? 4.486 -1.985 -1.273 1.00 98.00 92 GLN A CA 1
ATOM 743 C C . GLN A 1 92 ? 4.818 -3.041 -0.229 1.00 98.00 92 GLN A C 1
ATOM 745 O O . GLN A 1 92 ? 5.967 -3.126 0.201 1.00 98.00 92 GLN A O 1
ATOM 750 N N . TYR A 1 93 ? 3.841 -3.818 0.225 1.00 98.19 93 TYR A N 1
ATOM 751 C CA . TYR A 1 93 ? 4.076 -4.760 1.318 1.00 98.19 93 TYR A CA 1
ATOM 752 C C . TYR A 1 93 ? 3.234 -6.022 1.233 1.00 98.19 93 TYR A C 1
ATOM 754 O O . TYR A 1 93 ? 2.151 -6.037 0.648 1.00 98.19 93 TYR A O 1
ATOM 762 N N . ASN A 1 94 ? 3.743 -7.082 1.855 1.00 98.06 94 ASN A N 1
ATOM 763 C CA . ASN A 1 94 ? 3.057 -8.356 1.967 1.00 98.06 94 ASN A CA 1
ATOM 764 C C . ASN A 1 94 ? 1.935 -8.244 3.014 1.00 98.06 94 ASN A C 1
ATOM 766 O O . ASN A 1 94 ? 2.146 -8.411 4.221 1.00 98.06 94 ASN A O 1
ATOM 770 N N . LYS A 1 95 ? 0.729 -7.928 2.538 1.00 97.69 95 LYS A N 1
ATOM 771 C CA . LYS A 1 95 ? -0.468 -7.760 3.361 1.00 97.69 95 LYS A CA 1
ATOM 772 C C . LYS A 1 95 ? -0.923 -9.084 3.974 1.00 97.69 95 LYS A C 1
ATOM 774 O O . LYS A 1 95 ? -1.393 -9.080 5.109 1.00 97.69 95 LYS A O 1
ATOM 779 N N . LEU A 1 96 ? -0.703 -10.218 3.298 1.00 97.44 96 LEU A N 1
ATOM 780 C CA . LEU A 1 96 ? -0.971 -11.546 3.866 1.00 97.44 96 LEU A CA 1
ATOM 781 C C . LEU A 1 96 ? -0.165 -11.772 5.148 1.00 97.44 96 LEU A C 1
ATOM 783 O O . LEU A 1 96 ? -0.706 -12.188 6.173 1.00 97.44 96 LEU A O 1
ATOM 787 N N . LEU A 1 97 ? 1.135 -11.487 5.090 1.00 96.38 97 LEU A N 1
ATOM 788 C CA . LEU A 1 97 ? 2.036 -11.639 6.224 1.00 96.38 97 LEU A CA 1
ATOM 789 C C . LEU A 1 97 ? 1.689 -10.664 7.353 1.00 96.38 97 LEU A C 1
ATOM 791 O O . LEU A 1 97 ? 1.708 -11.056 8.520 1.00 96.38 97 LEU A O 1
ATOM 795 N N . GLU A 1 98 ? 1.348 -9.417 7.021 1.00 96.75 98 GLU A N 1
ATOM 796 C CA . GLU A 1 98 ? 0.878 -8.429 7.997 1.00 96.75 98 GLU A CA 1
ATOM 797 C C . GLU A 1 98 ? -0.376 -8.921 8.733 1.00 96.75 98 GLU A C 1
ATOM 799 O O . GLU A 1 98 ? -0.389 -8.939 9.964 1.00 96.75 98 GLU A O 1
ATOM 804 N N . GLN A 1 99 ? -1.369 -9.436 8.005 1.00 96.25 99 GLN A N 1
ATOM 805 C CA . GLN A 1 99 ? -2.608 -9.956 8.587 1.00 96.25 99 GLN A CA 1
ATOM 806 C C . GLN A 1 99 ? -2.380 -11.216 9.430 1.00 96.25 99 GLN A C 1
ATOM 808 O O . GLN A 1 99 ? -2.940 -11.333 10.520 1.00 96.25 99 GLN A O 1
ATOM 813 N N . LYS A 1 100 ? -1.493 -12.127 9.005 1.00 95.88 100 LYS A N 1
ATOM 814 C CA . LYS A 1 100 ? -1.081 -13.286 9.821 1.00 95.88 100 LYS A CA 1
ATOM 815 C C . LYS A 1 100 ? -0.396 -12.846 11.122 1.00 95.88 100 LYS A C 1
ATOM 817 O O . LYS A 1 100 ? -0.710 -13.360 12.196 1.00 95.88 100 LYS A O 1
ATOM 822 N N . LYS A 1 101 ? 0.499 -11.850 11.056 1.00 95.50 101 LYS A N 1
ATOM 823 C CA . LYS A 1 101 ? 1.144 -11.258 12.243 1.00 95.50 101 LYS A CA 1
ATOM 824 C C . LYS A 1 101 ? 0.111 -10.592 13.161 1.00 95.50 101 LYS A C 1
ATOM 826 O O . LYS A 1 101 ? 0.204 -10.748 14.379 1.00 95.50 101 LYS A O 1
ATOM 831 N N . LYS A 1 102 ? -0.877 -9.884 12.601 1.00 95.62 102 LYS A N 1
ATOM 832 C CA . LYS A 1 102 ? -1.987 -9.277 13.350 1.00 95.62 102 LYS A CA 1
ATOM 833 C C . LYS A 1 102 ? -2.825 -10.337 14.066 1.00 95.62 102 LYS A C 1
ATOM 835 O O . LYS A 1 102 ? -2.994 -10.230 15.279 1.00 95.62 102 LYS A O 1
ATOM 840 N N . ARG A 1 103 ? -3.265 -11.382 13.358 1.00 95.69 103 ARG A N 1
ATOM 841 C CA . ARG A 1 103 ? -4.021 -12.511 13.922 1.00 95.69 103 ARG A CA 1
ATOM 842 C C . ARG A 1 103 ? -3.282 -13.155 15.096 1.00 95.69 103 ARG A C 1
ATOM 844 O O . ARG A 1 103 ? -3.834 -13.220 16.186 1.00 95.69 103 ARG A O 1
ATOM 851 N N . SER A 1 104 ? -2.000 -13.486 14.926 1.00 96.38 104 SER A N 1
ATOM 852 C CA . SER A 1 104 ? -1.189 -14.082 16.001 1.00 96.38 104 SER A CA 1
ATOM 853 C C . SER A 1 104 ? -1.083 -13.193 17.251 1.00 96.38 104 SER A C 1
ATOM 855 O O . SER A 1 104 ? -1.073 -13.690 18.378 1.00 96.38 104 SER A O 1
ATOM 857 N N . ARG A 1 105 ? -1.010 -11.863 17.088 1.00 97.06 105 ARG A N 1
ATOM 858 C CA . ARG A 1 105 ? -1.019 -10.927 18.229 1.00 97.06 105 ARG A CA 1
ATOM 859 C C . ARG A 1 105 ? -2.363 -10.934 18.954 1.00 97.06 105 ARG A C 1
ATOM 861 O O . ARG A 1 105 ? -2.374 -10.910 20.183 1.00 97.06 105 ARG A O 1
ATOM 868 N N . LEU A 1 106 ? -3.466 -10.963 18.207 1.00 96.88 106 LEU A N 1
ATOM 869 C CA . LEU A 1 106 ? -4.809 -11.024 18.779 1.00 96.88 106 LEU A CA 1
ATOM 870 C C . LEU A 1 106 ? -5.052 -12.352 19.498 1.00 96.88 106 LEU A C 1
ATOM 872 O O . LEU A 1 106 ? -5.544 -12.326 20.615 1.00 96.88 106 LEU A O 1
ATOM 876 N N . GLU A 1 107 ? -4.624 -13.483 18.935 1.00 97.19 107 GLU A N 1
ATOM 877 C CA . GLU A 1 107 ? -4.731 -14.806 19.573 1.00 97.19 107 GLU A CA 1
ATOM 878 C C . GLU A 1 107 ? -3.984 -14.851 20.915 1.00 97.19 107 GLU A C 1
ATOM 880 O O . GLU A 1 107 ? -4.528 -15.295 21.924 1.00 97.19 107 GLU A O 1
ATOM 885 N N . LYS A 1 108 ? -2.761 -14.305 20.976 1.00 97.94 108 LYS A N 1
ATOM 886 C CA . LYS A 1 108 ? -2.017 -14.185 22.244 1.00 97.94 108 LYS A CA 1
ATOM 887 C C . LYS A 1 108 ? -2.754 -13.324 23.268 1.00 97.94 108 LYS A C 1
ATOM 889 O O . LYS A 1 108 ? -2.765 -13.654 24.454 1.00 97.94 108 LYS A O 1
ATOM 894 N N . ARG A 1 109 ? -3.360 -12.220 22.818 1.00 97.56 109 ARG A N 1
ATOM 895 C CA . ARG A 1 109 ? -4.173 -11.359 23.682 1.00 97.56 109 ARG A CA 1
ATOM 896 C C . ARG A 1 109 ? -5.416 -12.100 24.170 1.00 97.56 109 ARG A C 1
ATOM 898 O O . ARG A 1 109 ? -5.670 -12.075 25.365 1.00 97.56 109 ARG A O 1
ATOM 905 N N . LEU A 1 110 ? -6.124 -12.808 23.293 1.00 97.56 110 LEU A N 1
ATOM 906 C CA . LEU A 1 110 ? -7.302 -13.604 23.636 1.00 97.56 110 LEU A CA 1
ATOM 907 C C . LEU A 1 110 ? -6.988 -14.631 24.732 1.00 97.56 110 LEU A C 1
ATOM 909 O O . LEU A 1 110 ? -7.708 -14.691 25.725 1.00 97.56 110 LEU A O 1
ATOM 913 N N . VAL A 1 111 ? -5.882 -15.374 24.613 1.00 97.56 111 VAL A N 1
ATOM 914 C CA . VAL A 1 111 ? -5.445 -16.341 25.642 1.00 97.56 111 VAL A CA 1
ATOM 915 C C . VAL A 1 111 ? -5.215 -15.658 26.997 1.00 97.56 111 VAL A C 1
ATOM 917 O O . VAL A 1 111 ? -5.664 -16.154 28.033 1.00 97.56 111 VAL A O 1
ATOM 920 N N . SER A 1 112 ? -4.550 -14.500 26.994 1.00 96.88 112 SER A N 1
ATOM 921 C CA . SER A 1 112 ? -4.324 -13.694 28.201 1.00 96.88 112 SER A CA 1
ATOM 922 C C . SER A 1 112 ? -5.636 -13.203 28.823 1.00 96.88 112 SER A C 1
ATOM 924 O O . SER A 1 112 ? -5.846 -13.365 30.023 1.00 96.88 112 SER A O 1
ATOM 926 N N . GLU A 1 113 ? -6.526 -12.609 28.026 1.00 96.12 113 GLU A N 1
ATOM 927 C CA . GLU A 1 113 ? -7.794 -12.052 28.514 1.00 96.12 113 GLU A CA 1
ATOM 928 C C . GLU A 1 113 ? -8.770 -13.139 28.983 1.00 96.12 113 GLU A C 1
ATOM 930 O O . GLU A 1 113 ? -9.462 -12.946 29.980 1.00 96.12 113 GLU A O 1
ATOM 935 N N . THR A 1 114 ? -8.770 -14.309 28.341 1.00 94.62 114 THR A N 1
ATOM 936 C CA . THR A 1 114 ? -9.561 -15.474 28.774 1.00 94.62 114 THR A CA 1
ATOM 937 C C . THR A 1 114 ? -9.057 -16.008 30.112 1.00 94.62 114 THR A C 1
ATOM 939 O O . THR A 1 114 ? -9.841 -16.307 31.010 1.00 94.62 114 THR A O 1
ATOM 942 N N . SER A 1 115 ? -7.734 -16.072 30.291 1.00 94.69 115 SER A N 1
ATOM 943 C CA . SER A 1 115 ? -7.136 -16.475 31.569 1.00 94.69 115 SER A CA 1
ATOM 944 C C . SER A 1 115 ? -7.502 -15.503 32.696 1.00 94.69 115 SER A C 1
ATOM 946 O O . SER A 1 115 ? -7.802 -15.940 33.805 1.00 94.69 115 SER A O 1
ATOM 948 N N . ARG A 1 116 ? -7.523 -14.190 32.415 1.00 92.31 116 ARG A N 1
ATOM 949 C CA . ARG A 1 116 ? -7.981 -13.170 33.372 1.00 92.31 116 ARG A CA 1
ATOM 950 C C . ARG A 1 116 ? -9.451 -13.338 33.723 1.00 92.31 116 ARG A C 1
ATOM 952 O O . ARG A 1 116 ? -9.765 -13.332 34.907 1.00 92.31 116 ARG A O 1
ATOM 959 N N . LEU A 1 117 ? -10.314 -13.525 32.724 1.00 90.88 117 LEU A N 1
ATOM 960 C CA . LEU A 1 117 ? -11.743 -13.757 32.932 1.00 90.88 117 LEU A CA 1
ATOM 961 C C . LEU A 1 117 ? -11.982 -14.962 33.853 1.00 90.88 117 LEU A C 1
ATOM 963 O O . LEU A 1 117 ? -12.733 -14.858 34.815 1.00 90.88 117 LEU A O 1
ATOM 967 N N . ASN A 1 118 ? -11.278 -16.071 33.618 1.00 90.81 118 ASN A N 1
ATOM 968 C CA . ASN A 1 118 ? -11.401 -17.284 34.432 1.00 90.81 118 ASN A CA 1
ATOM 969 C C . ASN A 1 118 ? -10.890 -17.115 35.874 1.00 90.81 118 ASN A C 1
ATOM 971 O O . ASN A 1 118 ? -11.304 -17.857 36.762 1.00 90.81 118 ASN A O 1
ATOM 975 N N . ALA A 1 119 ? -9.978 -16.170 36.116 1.00 90.12 119 ALA A N 1
ATOM 976 C CA . ALA A 1 119 ? -9.448 -15.873 37.445 1.00 90.12 119 ALA A CA 1
ATOM 977 C C . ALA A 1 119 ? -10.296 -14.849 38.226 1.00 90.12 119 ALA A C 1
ATOM 979 O O . ALA A 1 119 ? -10.056 -14.645 39.420 1.00 90.12 119 ALA A O 1
ATOM 980 N N . MET A 1 120 ? -11.264 -14.187 37.579 1.00 86.06 120 MET A N 1
ATOM 981 C CA . MET A 1 120 ? -12.151 -13.226 38.235 1.00 86.06 120 MET A CA 1
ATOM 982 C C . MET A 1 120 ? -13.131 -13.945 39.167 1.00 86.06 120 MET A C 1
ATOM 984 O O . MET A 1 120 ? -13.787 -14.914 38.791 1.00 86.06 120 MET A O 1
ATOM 988 N N . LYS A 1 121 ? -13.252 -13.445 40.400 1.00 72.44 121 LYS A N 1
ATOM 989 C CA . LYS A 1 121 ? -14.311 -13.859 41.326 1.00 72.44 121 LYS A CA 1
ATOM 990 C C . LYS A 1 121 ? -15.605 -13.117 40.980 1.00 72.44 121 LYS A C 1
ATOM 992 O O . LYS A 1 121 ? -15.563 -11.960 40.574 1.00 72.44 121 LYS A O 1
ATOM 997 N N . VAL A 1 122 ? -16.740 -13.794 41.157 1.00 64.69 122 VAL A N 1
ATOM 998 C CA . VAL A 1 122 ? -18.087 -13.375 40.706 1.00 64.69 122 VAL A CA 1
ATOM 999 C C . VAL A 1 122 ? -18.611 -12.111 41.413 1.00 64.69 122 VAL A C 1
ATOM 1001 O O . VAL A 1 122 ? -19.612 -11.538 40.997 1.00 64.69 122 VAL A O 1
ATOM 1004 N N . ASP A 1 123 ? -17.908 -11.615 42.431 1.00 74.00 123 ASP A N 1
ATOM 1005 C CA . ASP A 1 123 ? -18.343 -10.530 43.322 1.00 74.00 123 ASP A CA 1
ATOM 1006 C C . ASP A 1 123 ? -18.491 -9.150 42.634 1.00 74.00 123 ASP A C 1
ATOM 1008 O O . ASP A 1 123 ? -18.843 -8.163 43.277 1.00 74.00 123 ASP A O 1
ATOM 1012 N N . SER A 1 124 ? -18.226 -9.037 41.327 1.00 79.38 124 SER A N 1
ATOM 1013 C CA . SER A 1 124 ? -18.456 -7.821 40.527 1.00 79.38 124 SER A CA 1
ATOM 1014 C C . SER A 1 124 ? -18.968 -8.160 39.116 1.00 79.38 124 SER A C 1
ATOM 1016 O O . SER A 1 124 ? -18.178 -8.194 38.168 1.00 79.38 124 SER A O 1
ATOM 1018 N N . PRO A 1 125 ? -20.286 -8.399 38.955 1.00 84.56 125 PRO A N 1
ATOM 1019 C CA . PRO A 1 125 ? -20.888 -8.833 37.690 1.00 84.56 125 PRO A CA 1
AT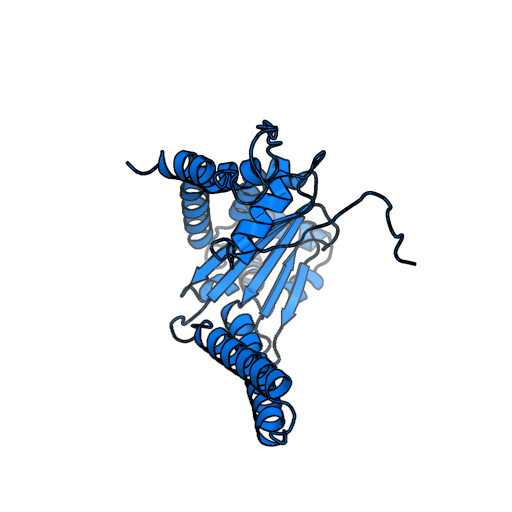OM 1020 C C . PRO A 1 125 ? -20.602 -7.913 36.496 1.00 84.56 125 PRO A C 1
ATOM 1022 O O . PRO A 1 125 ? -20.340 -8.407 35.403 1.00 84.56 125 PRO A O 1
ATOM 1025 N N . ASP A 1 126 ? -20.570 -6.593 36.702 1.00 87.69 126 ASP A N 1
ATOM 1026 C CA . ASP A 1 126 ? -20.306 -5.626 35.625 1.00 87.69 126 ASP A CA 1
ATOM 1027 C C . ASP A 1 126 ? -18.892 -5.766 35.049 1.00 87.69 126 ASP A C 1
ATOM 1029 O O . ASP A 1 126 ? -18.690 -5.684 33.838 1.00 87.69 126 ASP A O 1
ATOM 1033 N N . VAL A 1 127 ? -17.905 -6.026 35.911 1.00 86.31 127 VAL A N 1
ATOM 1034 C CA . VAL A 1 127 ? -16.510 -6.230 35.497 1.00 86.31 127 VAL A CA 1
ATOM 1035 C C . VAL A 1 127 ? -16.382 -7.532 34.710 1.00 86.31 127 VAL A C 1
ATOM 1037 O O . VAL A 1 127 ? -15.704 -7.573 33.683 1.00 86.31 127 VAL A O 1
ATOM 1040 N N . VAL A 1 128 ? -17.076 -8.584 35.155 1.00 88.69 128 VAL A N 1
ATOM 1041 C CA . VAL A 1 128 ? -17.135 -9.862 34.435 1.00 88.69 128 VAL A CA 1
ATOM 1042 C C . VAL A 1 128 ? -17.777 -9.668 33.059 1.00 88.69 128 VAL A C 1
ATOM 1044 O O . VAL A 1 128 ? -17.223 -10.144 32.070 1.00 88.69 128 VAL A O 1
ATOM 1047 N N . LEU A 1 129 ? -18.881 -8.920 32.966 1.00 90.56 129 LEU A N 1
ATOM 1048 C CA . LEU A 1 129 ? -19.573 -8.654 31.703 1.00 90.56 129 LEU A CA 1
ATOM 1049 C C . LEU A 1 129 ? -18.703 -7.856 30.721 1.00 90.56 129 LEU A C 1
ATOM 1051 O O . LEU A 1 129 ? -18.615 -8.207 29.545 1.00 90.56 129 LEU A O 1
ATOM 1055 N N . GLN A 1 130 ? -18.011 -6.817 31.197 1.00 89.69 130 GLN A N 1
ATOM 1056 C CA . GLN A 1 130 ? -17.068 -6.045 30.377 1.00 89.69 130 GLN A CA 1
ATOM 1057 C C . GLN A 1 130 ? -15.922 -6.920 29.855 1.00 89.69 130 GLN A C 1
ATOM 1059 O O . GLN A 1 130 ? -15.547 -6.834 28.685 1.00 89.69 130 GLN A O 1
ATOM 1064 N N . GLN A 1 131 ? -15.382 -7.797 30.703 1.00 92.44 131 GLN A N 1
ATOM 1065 C CA . GLN A 1 131 ? -14.312 -8.706 30.309 1.00 92.44 131 GLN A CA 1
ATOM 1066 C C . GLN A 1 131 ? -14.805 -9.777 29.318 1.00 92.44 131 GLN A C 1
ATOM 1068 O O . GLN A 1 131 ? -14.091 -10.103 28.370 1.00 92.44 131 GLN A O 1
ATOM 1073 N N . GLN A 1 132 ? -16.024 -10.298 29.491 1.00 93.44 132 GLN A N 1
ATOM 1074 C CA . GLN A 1 132 ? -16.667 -11.208 28.534 1.00 93.44 132 GLN A CA 1
ATOM 1075 C C . GLN A 1 132 ? -16.871 -10.543 27.172 1.00 93.44 132 GLN A C 1
ATOM 1077 O O . GLN A 1 132 ? -16.545 -11.144 26.149 1.00 93.44 132 GLN A O 1
ATOM 1082 N N . ALA A 1 133 ? -17.347 -9.294 27.155 1.00 93.56 133 ALA A N 1
ATOM 1083 C CA . ALA A 1 133 ? -17.502 -8.522 25.927 1.00 93.56 133 ALA A CA 1
ATOM 1084 C C . ALA A 1 133 ? -16.158 -8.355 25.200 1.00 93.56 133 ALA A C 1
ATOM 1086 O O . ALA A 1 133 ? -16.071 -8.633 24.007 1.00 93.56 133 ALA A O 1
ATOM 1087 N N . LEU A 1 134 ? -15.085 -8.015 25.925 1.00 94.00 134 LEU A N 1
ATOM 1088 C CA . LEU A 1 134 ? -13.741 -7.914 25.349 1.00 94.00 134 LEU A CA 1
ATOM 1089 C C . LEU A 1 134 ? -13.259 -9.241 24.736 1.00 94.00 134 LEU A C 1
ATOM 1091 O O . LEU A 1 134 ? -12.665 -9.241 23.658 1.00 94.00 134 LEU A O 1
ATOM 1095 N N . VAL A 1 135 ? -13.482 -10.372 25.413 1.00 95.88 135 VAL A N 1
ATOM 1096 C CA . VAL A 1 135 ? -13.122 -11.701 24.889 1.00 95.88 135 VAL A CA 1
ATOM 1097 C C . VAL A 1 135 ? -13.891 -11.992 23.597 1.00 95.88 135 VAL A C 1
ATOM 1099 O O . VAL A 1 135 ? -13.265 -12.331 22.592 1.00 95.88 135 VAL A O 1
ATOM 1102 N N . ALA A 1 136 ? -15.206 -11.764 23.582 1.00 94.44 136 ALA A N 1
ATOM 1103 C CA . ALA A 1 136 ? -16.043 -11.963 22.399 1.00 94.44 136 ALA A CA 1
ATOM 1104 C C . ALA A 1 136 ? -15.631 -11.051 21.224 1.00 94.44 136 ALA A C 1
ATOM 1106 O O . ALA A 1 136 ? -15.568 -11.494 20.075 1.00 94.44 136 ALA A O 1
ATOM 1107 N N . GLU A 1 137 ? -15.286 -9.788 21.494 1.00 93.44 137 GLU A N 1
ATOM 1108 C CA . GLU A 1 137 ? -14.761 -8.862 20.483 1.00 93.44 137 GLU A CA 1
ATOM 1109 C C . GLU A 1 137 ? -13.439 -9.353 19.879 1.00 93.44 137 GLU A C 1
ATOM 1111 O O . GLU A 1 137 ? -13.231 -9.260 18.666 1.00 93.44 137 GLU A O 1
ATOM 1116 N N . LEU A 1 138 ? -12.539 -9.895 20.707 1.00 95.12 138 LEU A N 1
ATOM 1117 C CA . LEU A 1 138 ? -11.270 -10.456 20.244 1.00 95.12 138 LEU A CA 1
ATOM 1118 C C . LEU A 1 138 ? -11.486 -11.699 19.375 1.00 95.12 138 LEU A C 1
ATOM 1120 O O . LEU A 1 138 ? -10.854 -11.807 18.323 1.00 95.12 138 LEU A O 1
ATOM 1124 N N . GLU A 1 139 ? -12.378 -12.605 19.776 1.00 95.50 139 GLU A N 1
ATOM 1125 C CA . GLU A 1 139 ? -12.750 -13.785 18.984 1.00 95.50 139 GLU A CA 1
ATOM 1126 C C . GLU A 1 139 ? -13.326 -13.386 17.625 1.00 95.50 139 GLU A C 1
ATOM 1128 O O . GLU A 1 139 ? -12.888 -13.891 16.587 1.00 95.50 139 GLU A O 1
ATOM 1133 N N . TYR A 1 140 ? -14.254 -12.426 17.611 1.00 93.25 140 TYR A N 1
ATOM 1134 C CA . TYR A 1 140 ? -14.819 -11.890 16.377 1.00 93.25 140 TYR A CA 1
ATOM 1135 C C . TYR A 1 140 ? -13.731 -11.293 15.474 1.00 93.25 140 TYR A C 1
ATOM 1137 O O . TYR A 1 140 ? -13.641 -11.632 14.293 1.00 93.25 140 TYR A O 1
ATOM 1145 N N . ALA A 1 141 ? -12.855 -10.451 16.030 1.00 91.62 141 ALA A N 1
ATOM 1146 C CA . ALA A 1 141 ? -11.779 -9.813 15.278 1.00 91.62 141 ALA A CA 1
ATOM 1147 C C . ALA A 1 141 ? -10.764 -10.819 14.706 1.00 91.62 141 ALA A C 1
ATOM 1149 O O . ALA A 1 141 ? -10.219 -10.587 13.627 1.00 91.62 141 ALA A O 1
ATOM 1150 N N . ILE A 1 142 ? -10.496 -11.927 15.406 1.00 93.88 142 ILE A N 1
ATOM 1151 C CA . ILE A 1 142 ? -9.645 -13.018 14.908 1.00 93.88 142 ILE A CA 1
ATOM 1152 C C . ILE A 1 142 ? -10.323 -13.727 13.733 1.00 93.88 142 ILE A C 1
ATOM 1154 O O . ILE A 1 142 ? -9.686 -13.930 12.698 1.00 93.88 142 ILE A O 1
ATOM 1158 N N . ASN A 1 143 ? -11.609 -14.053 13.868 1.00 91.81 143 ASN A N 1
ATOM 1159 C CA . ASN A 1 143 ? -12.376 -14.768 12.847 1.00 91.81 143 ASN A CA 1
ATOM 1160 C C . ASN A 1 143 ? -12.608 -13.943 11.568 1.00 91.81 143 ASN A C 1
ATOM 1162 O O . ASN A 1 143 ? -12.733 -14.508 10.479 1.00 91.81 143 ASN A O 1
ATOM 1166 N N . ASP A 1 144 ? -12.620 -12.613 11.666 1.00 89.69 144 ASP A N 1
ATOM 1167 C CA . ASP A 1 144 ? -12.716 -11.724 10.501 1.00 89.69 144 ASP A CA 1
ATOM 1168 C C . ASP A 1 144 ? -11.429 -11.717 9.643 1.00 89.69 144 ASP A C 1
ATOM 1170 O O . ASP A 1 144 ? -11.457 -11.423 8.442 1.00 89.69 144 ASP A O 1
ATOM 1174 N N . ILE A 1 145 ? -10.282 -12.119 10.208 1.00 90.44 145 ILE A N 1
ATOM 1175 C CA . ILE A 1 145 ? -9.004 -12.190 9.484 1.00 90.44 145 ILE A CA 1
ATOM 1176 C C . ILE A 1 145 ? -8.948 -13.461 8.619 1.00 90.44 145 ILE A C 1
ATOM 1178 O O . ILE A 1 145 ? -8.396 -14.499 8.984 1.00 90.44 145 ILE A O 1
ATOM 1182 N N . LYS A 1 146 ? -9.491 -13.355 7.403 1.00 86.88 146 LYS A N 1
ATOM 1183 C CA . LYS A 1 146 ? -9.563 -14.446 6.415 1.00 86.88 146 LYS A CA 1
ATOM 1184 C C . LYS A 1 146 ? -8.293 -14.548 5.563 1.00 86.88 146 LYS A C 1
ATOM 1186 O O . LYS A 1 146 ? -8.287 -14.131 4.404 1.00 86.88 146 LYS A O 1
ATOM 1191 N N . THR A 1 147 ? -7.217 -15.092 6.131 1.00 88.25 147 THR A N 1
ATOM 1192 C CA . THR A 1 147 ? -5.924 -15.260 5.433 1.00 88.25 147 THR A CA 1
ATOM 1193 C C . THR A 1 147 ? -5.853 -16.490 4.538 1.00 88.25 147 THR A C 1
ATOM 1195 O O . THR A 1 147 ? -5.084 -16.497 3.585 1.00 88.25 147 THR A O 1
ATOM 1198 N N . ASP A 1 148 ? -6.646 -17.519 4.822 1.00 88.56 148 ASP A N 1
ATOM 1199 C CA . ASP A 1 148 ? -6.422 -18.862 4.264 1.00 88.56 148 ASP A CA 1
ATOM 1200 C C . ASP A 1 148 ? -6.947 -19.015 2.826 1.00 88.56 148 ASP A C 1
ATOM 1202 O O . ASP A 1 148 ? -6.649 -19.990 2.148 1.00 88.56 148 ASP A O 1
ATOM 1206 N N . LYS A 1 149 ? -7.687 -18.014 2.336 1.00 91.56 149 LYS A N 1
ATOM 1207 C CA . LYS A 1 149 ? -8.223 -17.946 0.967 1.00 91.56 149 LYS A CA 1
ATOM 1208 C C . LYS A 1 149 ? -7.239 -17.407 -0.078 1.00 91.56 149 LYS A C 1
ATOM 1210 O O . LYS A 1 149 ? -7.603 -17.316 -1.247 1.00 91.56 149 LYS A O 1
ATOM 1215 N N . TYR A 1 150 ? -6.046 -16.979 0.335 1.00 94.06 150 TYR A N 1
ATOM 1216 C CA . TYR A 1 150 ? -5.092 -16.311 -0.546 1.00 94.06 150 TYR A CA 1
ATOM 1217 C C . TYR A 1 150 ? -3.731 -16.999 -0.516 1.00 94.06 150 TYR A C 1
ATOM 1219 O O . TYR A 1 150 ? -3.123 -17.139 0.546 1.00 94.06 150 TYR A O 1
ATOM 1227 N N . GLU A 1 151 ? -3.220 -17.350 -1.693 1.00 94.62 151 GLU A N 1
ATOM 1228 C CA . GLU A 1 151 ? -1.847 -17.842 -1.860 1.00 94.62 151 GLU A CA 1
ATOM 1229 C C . GLU A 1 151 ? -0.839 -16.700 -1.691 1.00 94.62 151 GLU A C 1
ATOM 1231 O O . GLU A 1 151 ? 0.220 -16.852 -1.084 1.00 94.62 151 GLU A O 1
ATOM 1236 N N . SER A 1 152 ? -1.202 -15.516 -2.183 1.00 96.56 152 SER A N 1
ATOM 1237 C CA . SER A 1 152 ? -0.459 -14.278 -1.975 1.00 96.56 152 SER A CA 1
ATOM 1238 C C . SER A 1 152 ? -1.416 -13.101 -1.831 1.00 96.56 152 SER A C 1
ATOM 1240 O O . SER A 1 152 ? -2.507 -13.084 -2.399 1.00 96.56 152 SER A O 1
ATOM 1242 N N . TRP A 1 153 ? -1.013 -12.105 -1.047 1.00 98.00 153 TRP A N 1
ATOM 1243 C CA . TRP A 1 153 ? -1.730 -10.841 -0.945 1.00 98.00 153 TRP A CA 1
ATOM 1244 C C . TRP A 1 153 ? -0.726 -9.732 -0.663 1.00 98.00 153 TRP A C 1
ATOM 1246 O O . TRP A 1 153 ? -0.157 -9.644 0.429 1.00 98.00 153 TRP A O 1
ATOM 1256 N N . TRP A 1 154 ? -0.504 -8.903 -1.674 1.00 98.31 154 TRP A N 1
ATOM 1257 C CA . TRP A 1 154 ? 0.319 -7.706 -1.594 1.00 98.31 154 TRP A CA 1
ATOM 1258 C C . TRP A 1 154 ? -0.557 -6.467 -1.653 1.00 98.31 154 TRP A C 1
ATOM 1260 O O . TRP A 1 154 ? -1.612 -6.479 -2.279 1.00 98.31 154 TRP A O 1
ATOM 1270 N N . ARG A 1 155 ? -0.110 -5.391 -1.011 1.00 98.56 155 ARG A N 1
ATOM 1271 C CA . ARG A 1 155 ? -0.750 -4.087 -1.121 1.00 98.56 155 ARG A CA 1
ATOM 1272 C C . ARG A 1 155 ? 0.230 -3.057 -1.650 1.00 98.56 155 ARG A C 1
ATOM 1274 O O . ARG A 1 155 ? 1.333 -2.943 -1.114 1.00 98.56 155 ARG A O 1
ATOM 1281 N N . LEU A 1 156 ? -0.203 -2.308 -2.659 1.00 98.56 156 LEU A N 1
ATOM 1282 C CA . LEU A 1 156 ? 0.412 -1.057 -3.083 1.00 98.56 156 LEU A CA 1
ATOM 1283 C C . LEU A 1 156 ? -0.423 0.092 -2.511 1.00 98.56 156 LEU A C 1
ATOM 1285 O O . LEU A 1 156 ? -1.602 0.217 -2.815 1.00 98.56 156 LEU A O 1
ATOM 1289 N N . GLU A 1 157 ? 0.170 0.903 -1.647 1.00 98.12 157 GLU A N 1
ATOM 1290 C CA . GLU A 1 157 ? -0.512 1.966 -0.916 1.00 98.12 157 GLU A CA 1
ATOM 1291 C C . GLU A 1 157 ? 0.177 3.304 -1.169 1.00 98.12 157 GLU A C 1
ATOM 1293 O O . GLU A 1 157 ? 1.399 3.415 -1.058 1.00 98.12 157 GLU A O 1
ATOM 1298 N N . LEU A 1 158 ? -0.606 4.309 -1.535 1.00 96.75 158 LEU A N 1
ATOM 1299 C CA . LEU A 1 158 ? -0.163 5.660 -1.825 1.00 96.75 158 LEU A CA 1
ATOM 1300 C C . LEU A 1 158 ? -0.710 6.561 -0.727 1.00 96.75 158 LEU A C 1
ATOM 1302 O O . LEU A 1 158 ? -1.892 6.883 -0.711 1.00 96.75 158 LEU A O 1
ATOM 1306 N N . GLU A 1 159 ? 0.166 6.944 0.188 1.00 95.56 159 GLU A N 1
ATOM 1307 C CA . GLU A 1 159 ? -0.115 7.888 1.259 1.00 95.56 159 GLU A CA 1
ATOM 1308 C C . GLU A 1 159 ? 0.128 9.305 0.729 1.00 95.56 159 GLU A C 1
ATOM 1310 O O . GLU A 1 159 ? 1.252 9.659 0.358 1.00 95.56 159 GLU A O 1
ATOM 1315 N N . LEU A 1 160 ? -0.945 10.087 0.637 1.00 94.06 160 LEU A N 1
ATOM 1316 C CA . LEU A 1 160 ? -0.972 11.448 0.113 1.00 94.06 160 LEU A CA 1
ATOM 1317 C C . LEU A 1 160 ? -1.236 12.427 1.251 1.00 94.06 160 LEU A C 1
ATOM 1319 O O . LEU A 1 160 ? -2.103 12.196 2.093 1.00 94.06 160 LEU A O 1
ATOM 1323 N N . HIS A 1 161 ? -0.530 13.551 1.248 1.00 90.25 161 HIS A N 1
ATOM 1324 C CA . HIS A 1 161 ? -0.701 14.606 2.239 1.00 90.25 161 HIS A CA 1
ATOM 1325 C C . HIS A 1 161 ? -0.969 15.953 1.588 1.00 90.25 161 HIS A C 1
ATOM 1327 O O . HIS A 1 161 ? -0.375 16.299 0.564 1.00 90.25 161 HIS A O 1
ATOM 1333 N N . THR A 1 162 ? -1.788 16.758 2.265 1.00 82.44 162 THR A N 1
ATOM 1334 C CA . THR A 1 162 ? -2.032 18.174 1.952 1.00 82.44 162 THR A CA 1
ATOM 1335 C C . THR A 1 162 ? -2.278 18.417 0.453 1.00 82.44 162 THR A C 1
ATOM 1337 O O . THR A 1 162 ? -3.262 17.926 -0.091 1.00 82.44 162 THR A O 1
ATOM 1340 N N . ARG A 1 163 ? -1.369 19.114 -0.244 1.00 78.00 163 ARG A N 1
ATOM 1341 C CA . ARG A 1 163 ? -1.475 19.472 -1.667 1.00 78.00 163 ARG A CA 1
ATOM 1342 C C . ARG A 1 163 ? -1.650 18.263 -2.583 1.00 78.00 163 ARG A C 1
ATOM 1344 O O . ARG A 1 163 ? -2.355 18.349 -3.578 1.00 78.00 163 ARG A O 1
ATOM 1351 N N . LYS A 1 164 ? -1.030 17.122 -2.277 1.00 84.25 164 LYS A N 1
ATOM 1352 C CA . LYS A 1 164 ? -1.131 15.950 -3.161 1.00 84.25 164 LYS A CA 1
ATOM 1353 C C . LYS A 1 164 ? -2.490 15.262 -3.112 1.00 84.25 164 LYS A C 1
ATOM 1355 O O . LYS A 1 164 ? -2.758 14.438 -3.977 1.00 84.25 164 LYS A O 1
ATOM 1360 N N . ILE A 1 165 ? -3.355 15.633 -2.168 1.00 85.19 165 ILE A N 1
ATOM 1361 C CA . ILE A 1 165 ? -4.734 15.145 -2.110 1.00 85.19 165 ILE A CA 1
ATOM 1362 C C . ILE A 1 165 ? -5.569 15.787 -3.224 1.00 85.19 165 ILE A C 1
ATOM 1364 O O . ILE A 1 165 ? -6.292 15.074 -3.906 1.00 85.19 165 ILE A O 1
ATOM 1368 N N . SER A 1 166 ? -5.406 17.084 -3.517 1.00 86.38 166 SER A N 1
ATOM 1369 C CA . SER A 1 166 ? -6.106 17.711 -4.654 1.00 86.38 166 SER A CA 1
ATOM 1370 C C . SER A 1 166 ? -5.625 17.193 -6.015 1.00 86.38 166 SER A C 1
ATOM 1372 O O . SER A 1 166 ? -6.333 17.296 -7.008 1.00 86.38 166 SER A O 1
ATOM 1374 N N . GLU A 1 167 ? -4.422 16.617 -6.063 1.00 91.06 167 GLU A N 1
ATOM 1375 C CA . GLU A 1 167 ? -3.808 16.035 -7.263 1.00 91.06 167 GLU A CA 1
ATOM 1376 C C . GLU A 1 167 ? -3.851 14.493 -7.254 1.00 91.06 167 GLU A C 1
ATOM 1378 O O . GLU A 1 167 ? -3.090 13.859 -7.998 1.00 91.06 167 GLU A O 1
ATOM 1383 N N . TRP A 1 168 ? -4.681 13.879 -6.398 1.00 93.12 168 TRP A N 1
ATOM 1384 C CA . TRP A 1 168 ? -4.640 12.439 -6.109 1.00 93.12 168 TRP A CA 1
ATOM 1385 C C . TRP A 1 168 ? -4.739 11.577 -7.370 1.00 93.12 168 TRP A C 1
ATOM 1387 O O . TRP A 1 168 ? -3.942 10.662 -7.540 1.00 93.12 168 TRP A O 1
ATOM 1397 N N . ASP A 1 169 ? -5.639 11.921 -8.288 1.00 93.69 169 ASP A N 1
ATOM 1398 C CA . ASP A 1 169 ? -5.876 11.201 -9.539 1.00 93.69 169 ASP A CA 1
ATOM 1399 C C . ASP A 1 169 ? -4.633 11.128 -10.441 1.00 93.69 169 ASP A C 1
ATOM 1401 O O . ASP A 1 169 ? -4.121 10.047 -10.752 1.00 93.69 169 ASP A O 1
ATOM 1405 N N . SER A 1 170 ? -4.074 12.293 -10.784 1.00 95.12 170 SER A N 1
ATOM 1406 C CA . SER A 1 170 ? -2.826 12.374 -11.555 1.00 95.12 170 SER A CA 1
ATOM 1407 C C . SER A 1 170 ? -1.671 11.671 -10.835 1.00 95.12 170 SER A C 1
ATOM 1409 O O . SER A 1 170 ? -0.871 10.966 -11.446 1.00 95.12 170 SER A O 1
ATOM 1411 N N . THR A 1 171 ? -1.631 11.789 -9.508 1.00 94.69 171 THR A N 1
ATOM 1412 C CA . THR A 1 171 ? -0.589 11.203 -8.673 1.00 94.69 171 THR A CA 1
ATOM 1413 C C . THR A 1 171 ? -0.653 9.677 -8.648 1.00 94.69 171 THR A C 1
ATOM 1415 O O . THR A 1 171 ? 0.396 9.029 -8.675 1.00 94.69 171 THR A O 1
ATOM 1418 N N . VAL A 1 172 ? -1.854 9.099 -8.581 1.00 96.62 172 VAL A N 1
ATOM 1419 C CA . VAL A 1 172 ? -2.069 7.651 -8.659 1.00 96.62 172 VAL A CA 1
ATOM 1420 C C . VAL A 1 172 ? -1.646 7.147 -10.035 1.00 96.62 172 VAL A C 1
ATOM 1422 O O . VAL A 1 172 ? -0.858 6.206 -10.113 1.00 96.62 172 VAL A O 1
ATOM 1425 N N . THR A 1 173 ? -2.075 7.827 -11.101 1.00 97.00 173 THR A N 1
ATOM 1426 C CA . THR A 1 173 ? -1.729 7.475 -12.487 1.00 97.00 173 THR A CA 1
ATOM 1427 C C . THR A 1 173 ? -0.213 7.456 -12.705 1.00 97.00 173 THR A C 1
ATOM 1429 O O . THR A 1 173 ? 0.327 6.442 -13.142 1.00 97.00 173 THR A O 1
ATOM 1432 N N . GLU A 1 174 ? 0.505 8.505 -12.284 1.00 96.25 174 GLU A N 1
ATOM 1433 C CA . GLU A 1 174 ? 1.974 8.569 -12.366 1.00 96.25 174 GLU A CA 1
ATOM 1434 C C . GLU A 1 174 ? 2.670 7.401 -11.650 1.00 96.25 174 GLU A C 1
ATOM 1436 O O . GLU A 1 174 ? 3.707 6.901 -12.095 1.00 96.25 174 GLU A O 1
ATOM 1441 N N . VAL A 1 175 ? 2.145 6.994 -10.490 1.00 96.75 175 VAL A N 1
ATOM 1442 C CA . VAL A 1 175 ? 2.722 5.889 -9.718 1.00 96.75 175 VAL A CA 1
ATOM 1443 C C . VAL A 1 175 ? 2.472 4.559 -10.412 1.00 96.75 175 VAL A C 1
ATOM 1445 O O . VAL A 1 175 ? 3.400 3.752 -10.470 1.00 96.75 175 VAL A O 1
ATOM 1448 N N . LEU A 1 176 ? 1.270 4.341 -10.949 1.00 98.12 176 LEU A N 1
ATOM 1449 C CA . LEU A 1 176 ? 0.939 3.128 -11.693 1.00 98.12 176 LEU A CA 1
ATOM 1450 C C . LEU A 1 176 ? 1.732 3.040 -13.008 1.00 98.12 176 LEU A C 1
ATOM 1452 O O . LEU A 1 176 ? 2.248 1.974 -13.319 1.00 98.12 176 LEU A O 1
ATOM 1456 N N . ASP A 1 177 ? 1.956 4.151 -13.716 1.00 97.19 177 ASP A N 1
ATOM 1457 C CA . ASP A 1 177 ? 2.843 4.206 -14.894 1.00 97.19 177 ASP A CA 1
ATOM 1458 C C . ASP A 1 177 ? 4.298 3.840 -14.568 1.00 97.19 177 ASP A C 1
ATOM 1460 O O . ASP A 1 177 ? 5.024 3.261 -15.382 1.00 97.19 177 ASP A O 1
ATOM 1464 N N . ALA A 1 178 ? 4.750 4.182 -13.361 1.00 96.69 178 ALA A N 1
ATOM 1465 C CA . ALA A 1 178 ? 6.079 3.840 -12.875 1.00 96.69 178 ALA A CA 1
ATOM 1466 C C . ALA A 1 178 ? 6.148 2.453 -12.213 1.00 96.69 178 ALA A C 1
ATOM 1468 O O . ALA A 1 178 ? 7.244 2.033 -11.827 1.00 96.69 178 ALA A O 1
ATOM 1469 N N . PHE A 1 179 ? 5.027 1.747 -12.050 1.00 98.06 179 PHE A N 1
ATOM 1470 C CA . PHE A 1 179 ? 4.960 0.452 -11.383 1.00 98.06 179 PHE A CA 1
ATOM 1471 C C . PHE A 1 179 ? 5.153 -0.677 -12.393 1.00 98.06 179 PHE A C 1
ATOM 1473 O O . PHE A 1 179 ? 4.247 -1.030 -13.132 1.00 98.06 179 PHE A O 1
ATOM 1480 N N . TYR A 1 180 ? 6.352 -1.251 -12.450 1.00 97.75 180 TYR A N 1
ATOM 1481 C CA . TYR A 1 180 ? 6.645 -2.316 -13.411 1.00 97.75 180 TYR A CA 1
ATOM 1482 C C . TYR A 1 180 ? 7.769 -3.231 -12.933 1.00 97.75 180 TYR A C 1
ATOM 1484 O O . TYR A 1 180 ? 8.542 -2.891 -12.027 1.00 97.75 180 TYR A O 1
ATOM 1492 N N . LYS A 1 181 ? 7.894 -4.386 -13.588 1.00 96.75 181 LYS A N 1
ATOM 1493 C CA . LYS A 1 181 ? 9.062 -5.266 -13.482 1.00 96.75 181 LYS A CA 1
ATOM 1494 C C . LYS A 1 181 ? 9.874 -5.187 -14.785 1.00 96.75 181 LYS A C 1
ATOM 1496 O O . LYS A 1 181 ? 9.301 -5.383 -15.854 1.00 96.75 181 LYS A O 1
ATOM 1501 N N . PRO A 1 182 ? 11.185 -4.885 -14.745 1.00 95.31 182 PRO A N 1
ATOM 1502 C CA . PRO A 1 182 ? 12.011 -4.876 -15.952 1.00 95.31 182 PRO A CA 1
ATOM 1503 C C . PRO A 1 182 ? 12.096 -6.266 -16.600 1.00 95.31 182 PRO A C 1
ATOM 1505 O O . PRO A 1 182 ? 12.237 -7.260 -15.884 1.00 95.31 182 PRO A O 1
ATOM 1508 N N . ILE A 1 183 ? 12.063 -6.326 -17.934 1.00 95.50 183 ILE A N 1
ATOM 1509 C CA . ILE A 1 183 ? 12.290 -7.557 -18.705 1.00 95.50 183 ILE A CA 1
ATOM 1510 C C . ILE A 1 183 ? 13.769 -7.617 -19.059 1.00 95.50 183 ILE A C 1
ATOM 1512 O O . ILE A 1 183 ? 14.287 -6.769 -19.784 1.00 95.50 183 ILE A O 1
ATOM 1516 N N . TRP A 1 184 ? 14.482 -8.595 -18.511 1.00 94.12 184 TRP A N 1
ATOM 1517 C CA . TRP A 1 184 ? 15.924 -8.696 -18.722 1.00 94.12 184 TRP A CA 1
ATOM 1518 C C . TRP A 1 184 ? 16.250 -9.433 -20.019 1.00 94.12 184 TRP A C 1
ATOM 1520 O O . TRP A 1 184 ? 17.240 -9.117 -20.678 1.00 94.12 184 TRP A O 1
ATOM 1530 N N . GLU A 1 185 ? 15.393 -10.369 -20.414 1.00 91.94 185 GLU A N 1
ATOM 1531 C CA . GLU A 1 185 ? 15.533 -11.244 -21.572 1.00 91.94 185 GLU A CA 1
ATOM 1532 C C . GLU A 1 185 ? 15.619 -10.462 -22.887 1.00 91.94 185 GLU A C 1
ATOM 1534 O O . GLU A 1 185 ? 16.354 -10.861 -23.793 1.00 91.94 185 GLU A O 1
ATOM 1539 N N . SER A 1 186 ? 14.927 -9.324 -22.977 1.00 86.38 186 SER A N 1
ATOM 1540 C CA . SER A 1 186 ? 14.880 -8.517 -24.196 1.00 86.38 186 SER A CA 1
ATOM 1541 C C . SER A 1 186 ? 16.100 -7.616 -24.393 1.00 86.38 186 SER A C 1
ATOM 1543 O O . SER A 1 186 ? 16.344 -7.117 -25.494 1.00 86.38 186 SER A O 1
ATOM 1545 N N . ALA A 1 187 ? 16.939 -7.446 -23.366 1.00 91.31 187 ALA A N 1
ATOM 1546 C CA . ALA A 1 187 ? 18.171 -6.687 -23.507 1.00 91.31 187 ALA A CA 1
ATOM 1547 C C . ALA A 1 187 ? 19.180 -7.429 -24.399 1.00 91.31 187 ALA A C 1
ATOM 1549 O O . ALA A 1 187 ? 19.559 -8.579 -24.144 1.00 91.31 187 ALA A O 1
ATOM 1550 N N . THR A 1 188 ? 19.671 -6.728 -25.422 1.00 87.50 188 THR A N 1
ATOM 1551 C CA . THR A 1 188 ? 20.660 -7.232 -26.391 1.00 87.50 188 THR A CA 1
ATOM 1552 C C . THR A 1 188 ? 22.076 -7.279 -25.816 1.00 87.50 188 THR A C 1
ATOM 1554 O O . THR A 1 188 ? 22.846 -8.181 -26.131 1.00 87.50 188 THR A O 1
ATOM 1557 N N . SER A 1 189 ? 22.433 -6.330 -24.946 1.00 93.19 189 SER A N 1
ATOM 1558 C CA . SER A 1 189 ? 23.748 -6.292 -24.296 1.00 93.19 189 SER A CA 1
ATOM 1559 C C . SER A 1 189 ? 23.797 -7.237 -23.088 1.00 93.19 189 SER A C 1
ATOM 1561 O O . SER A 1 189 ? 22.971 -7.075 -22.185 1.00 93.19 189 SER A O 1
ATOM 1563 N N . PRO A 1 190 ? 24.800 -8.137 -22.977 1.00 95.12 190 PRO A N 1
ATOM 1564 C CA . PRO A 1 190 ? 24.963 -9.011 -21.810 1.00 95.12 190 PRO A CA 1
ATOM 1565 C C . PRO A 1 190 ? 25.065 -8.252 -20.482 1.00 95.12 190 PRO A C 1
ATOM 1567 O O . PRO A 1 190 ? 24.546 -8.700 -19.463 1.00 95.12 190 PRO A O 1
ATOM 1570 N N . SER A 1 191 ? 25.700 -7.075 -20.496 1.00 93.94 191 SER A N 1
ATOM 1571 C CA . SER A 1 191 ? 25.815 -6.237 -19.302 1.00 93.94 191 SER A CA 1
ATOM 1572 C C . SER A 1 191 ? 24.451 -5.700 -18.880 1.00 93.94 191 SER A C 1
ATOM 1574 O O . SER A 1 191 ? 24.053 -5.914 -17.740 1.00 93.94 191 SER A O 1
ATOM 1576 N N . LEU A 1 192 ? 23.700 -5.072 -19.793 1.00 94.31 192 LEU A N 1
ATOM 1577 C CA . LEU A 1 192 ? 22.364 -4.559 -19.479 1.00 94.31 192 LEU A CA 1
ATOM 1578 C C . LEU A 1 192 ? 21.422 -5.688 -19.054 1.00 94.31 192 LEU A C 1
ATOM 1580 O O . LEU A 1 192 ? 20.689 -5.536 -18.085 1.00 94.31 192 LEU A O 1
ATOM 1584 N N . ARG A 1 193 ? 21.500 -6.840 -19.722 1.00 96.12 193 ARG A N 1
ATOM 1585 C CA . ARG A 1 193 ? 20.755 -8.048 -19.369 1.00 96.12 193 ARG A CA 1
ATOM 1586 C C . ARG A 1 193 ? 20.971 -8.444 -17.906 1.00 96.12 193 ARG A C 1
ATOM 1588 O O . ARG A 1 193 ? 20.006 -8.583 -17.162 1.00 96.12 193 ARG A O 1
ATOM 1595 N N . ALA A 1 194 ? 22.226 -8.546 -17.465 1.00 96.19 194 ALA A N 1
ATOM 1596 C CA . ALA A 1 194 ? 22.543 -8.843 -16.069 1.00 96.19 194 ALA A CA 1
ATOM 1597 C C . ALA A 1 194 ? 22.032 -7.754 -15.107 1.00 96.19 194 ALA A C 1
ATOM 1599 O O . ALA A 1 194 ? 21.505 -8.068 -14.042 1.00 96.19 194 ALA A O 1
ATOM 1600 N N . GLN A 1 195 ? 22.139 -6.476 -15.488 1.00 96.12 195 GLN A N 1
ATOM 1601 C CA . GLN A 1 195 ? 21.627 -5.368 -14.676 1.00 96.12 195 GLN A CA 1
ATOM 1602 C C . GLN A 1 195 ? 20.111 -5.455 -14.498 1.00 96.12 195 GLN A C 1
ATOM 1604 O O . GLN A 1 195 ? 19.631 -5.374 -13.374 1.00 96.12 195 GLN A O 1
ATOM 1609 N N . LEU A 1 196 ? 19.353 -5.654 -15.578 1.00 96.44 196 LEU A N 1
ATOM 1610 C CA . LEU A 1 196 ? 17.895 -5.760 -15.518 1.00 96.44 196 LEU A CA 1
ATOM 1611 C C . LEU A 1 196 ? 17.441 -6.983 -14.713 1.00 96.44 196 LEU A C 1
ATOM 1613 O O . LEU A 1 196 ? 16.487 -6.863 -13.947 1.00 96.44 196 LEU A O 1
ATOM 1617 N N . LEU A 1 197 ? 18.155 -8.111 -14.811 1.00 96.25 197 LEU A N 1
ATOM 1618 C CA . LEU A 1 197 ? 17.880 -9.304 -14.003 1.00 96.25 197 LEU A CA 1
A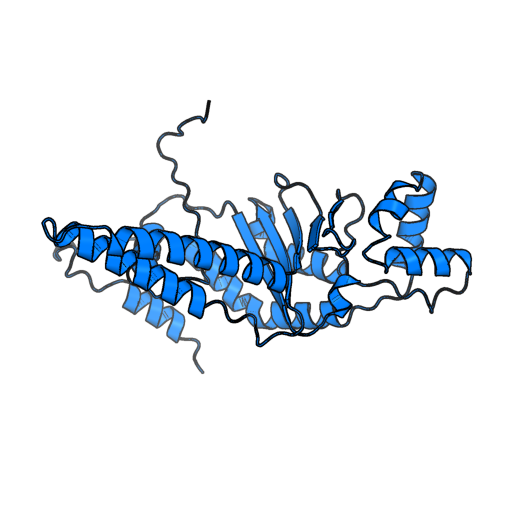TOM 1619 C C . LEU A 1 197 ? 17.991 -8.986 -12.507 1.00 96.25 197 LEU A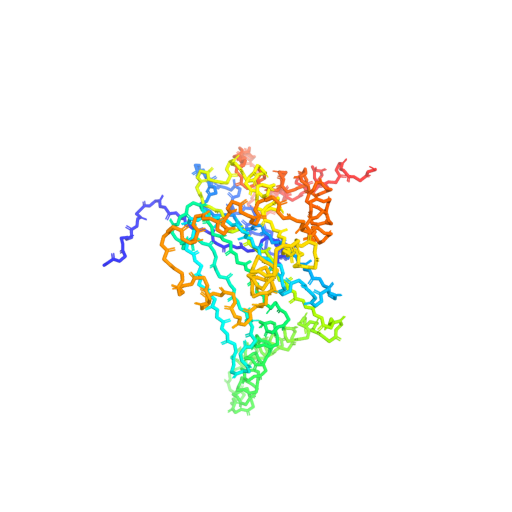 C 1
ATOM 1621 O O . LEU A 1 197 ? 17.072 -9.266 -11.738 1.00 96.25 197 LEU A O 1
ATOM 1625 N N . VAL A 1 198 ? 19.086 -8.340 -12.096 1.00 96.12 198 VAL A N 1
ATOM 1626 C CA . VAL A 1 198 ? 19.283 -7.932 -10.698 1.00 96.12 198 VAL A CA 1
ATOM 1627 C C . VAL A 1 198 ? 18.243 -6.892 -10.273 1.00 96.12 198 VAL A C 1
ATOM 1629 O O . VAL A 1 198 ? 17.691 -6.988 -9.179 1.00 96.12 198 VAL A O 1
ATOM 1632 N N . MET A 1 199 ? 17.912 -5.935 -11.144 1.00 95.00 199 MET A N 1
ATOM 1633 C CA . MET A 1 199 ? 16.893 -4.916 -10.862 1.00 95.00 199 MET A CA 1
ATOM 1634 C C . MET A 1 199 ? 15.476 -5.495 -10.735 1.00 95.00 199 MET A C 1
ATOM 1636 O O . MET A 1 199 ? 14.654 -4.923 -10.023 1.00 95.00 199 MET A O 1
ATOM 1640 N N . GLY A 1 200 ? 15.195 -6.624 -11.388 1.00 94.44 200 GLY A N 1
ATOM 1641 C CA . GLY A 1 200 ? 13.957 -7.392 -11.239 1.00 94.44 200 GLY A CA 1
ATOM 1642 C C . GLY A 1 200 ? 13.976 -8.416 -10.097 1.00 94.44 200 GLY A C 1
ATOM 1643 O O . GLY A 1 200 ? 12.964 -9.081 -9.881 1.00 94.44 200 GLY A O 1
ATOM 1644 N N . THR A 1 201 ? 15.095 -8.556 -9.371 1.00 94.69 201 THR A N 1
ATOM 1645 C CA . THR A 1 201 ? 15.269 -9.534 -8.285 1.00 94.69 201 THR A CA 1
ATOM 1646 C C . THR A 1 201 ? 15.100 -8.855 -6.917 1.00 94.69 201 THR A C 1
ATOM 1648 O O . THR A 1 201 ? 15.977 -8.092 -6.497 1.00 94.69 201 THR A O 1
ATOM 1651 N N . PRO A 1 202 ? 14.005 -9.118 -6.174 1.00 93.06 202 PRO A N 1
ATOM 1652 C CA . PRO A 1 202 ? 13.642 -8.340 -4.987 1.00 93.06 202 PRO A CA 1
ATOM 1653 C C . PRO A 1 202 ? 14.670 -8.349 -3.859 1.00 93.06 202 PRO A C 1
ATOM 1655 O O . PRO A 1 202 ? 14.787 -7.343 -3.171 1.00 93.06 202 PRO A O 1
ATOM 1658 N N . SER A 1 203 ? 15.398 -9.450 -3.679 1.00 92.00 203 SER A N 1
ATOM 1659 C CA . SER A 1 203 ? 16.414 -9.619 -2.634 1.00 92.00 203 SER A CA 1
ATOM 1660 C C . SER A 1 203 ? 17.765 -8.979 -2.971 1.00 92.00 203 SER A C 1
ATOM 1662 O O . SER A 1 203 ? 18.624 -8.901 -2.103 1.00 92.00 203 SER A O 1
ATOM 1664 N N . MET A 1 204 ? 17.975 -8.528 -4.214 1.00 92.62 204 MET A N 1
ATOM 1665 C CA . MET A 1 204 ? 19.274 -8.017 -4.680 1.00 92.62 204 MET A CA 1
ATOM 1666 C C . MET A 1 204 ? 19.228 -6.559 -5.140 1.00 92.62 204 MET A C 1
ATOM 1668 O O . MET A 1 204 ? 20.237 -5.858 -5.082 1.00 92.62 204 MET A O 1
ATOM 1672 N N . VAL A 1 205 ? 18.069 -6.102 -5.618 1.00 94.38 205 VAL A N 1
ATOM 1673 C CA . VAL A 1 205 ? 17.895 -4.807 -6.289 1.00 94.38 205 VAL A CA 1
ATOM 1674 C C . VAL A 1 205 ? 18.429 -3.617 -5.490 1.00 94.38 205 VAL A C 1
ATOM 1676 O O . VAL A 1 205 ? 19.119 -2.763 -6.049 1.00 94.38 205 VAL A O 1
ATOM 1679 N N . ASP A 1 206 ? 18.125 -3.546 -4.194 1.00 92.69 206 ASP A N 1
ATOM 1680 C CA . ASP A 1 206 ? 18.440 -2.375 -3.378 1.00 92.69 206 ASP A CA 1
ATOM 1681 C C . ASP A 1 206 ? 19.947 -2.297 -3.060 1.00 92.69 206 ASP A C 1
ATOM 1683 O O . ASP A 1 206 ? 20.551 -1.236 -3.243 1.00 92.69 206 ASP A O 1
ATOM 1687 N N . ASP A 1 207 ? 20.578 -3.422 -2.705 1.00 92.88 207 ASP A N 1
ATOM 1688 C CA . ASP A 1 207 ? 22.025 -3.509 -2.457 1.00 92.88 207 ASP A CA 1
ATOM 1689 C C . ASP A 1 207 ? 22.828 -3.250 -3.733 1.00 92.88 207 ASP A C 1
ATOM 1691 O O . ASP A 1 207 ? 23.788 -2.470 -3.746 1.00 92.88 207 ASP A O 1
ATOM 1695 N N . TYR A 1 208 ? 22.387 -3.839 -4.847 1.00 94.88 208 TYR A N 1
ATOM 1696 C CA . TYR A 1 208 ? 22.992 -3.601 -6.148 1.00 94.88 208 TYR A CA 1
ATOM 1697 C C . TYR A 1 208 ? 22.932 -2.120 -6.523 1.00 94.88 208 TYR A C 1
ATOM 1699 O O . TYR A 1 208 ? 23.958 -1.513 -6.834 1.00 94.88 208 TYR A O 1
ATOM 1707 N N . TYR A 1 209 ? 21.758 -1.496 -6.441 1.00 93.69 209 TYR A N 1
ATOM 1708 C CA . TYR A 1 209 ? 21.598 -0.090 -6.794 1.00 93.69 209 TYR A CA 1
ATOM 1709 C C . TYR A 1 209 ? 22.394 0.841 -5.859 1.00 93.69 209 TYR A C 1
ATOM 1711 O O . TYR A 1 209 ? 22.945 1.860 -6.304 1.00 93.69 209 TYR A O 1
ATOM 1719 N N . ALA A 1 210 ? 22.502 0.489 -4.572 1.00 92.88 210 ALA A N 1
ATOM 1720 C CA . ALA A 1 210 ? 23.332 1.189 -3.597 1.00 92.88 210 ALA A CA 1
ATOM 1721 C C . ALA A 1 210 ? 24.834 1.098 -3.926 1.00 92.88 210 ALA A C 1
ATOM 1723 O O . ALA A 1 210 ? 25.540 2.092 -3.753 1.00 92.88 210 ALA A O 1
ATOM 1724 N N . SER A 1 211 ? 25.305 -0.018 -4.490 1.00 95.06 211 SER A N 1
ATOM 1725 C CA . SER A 1 211 ? 26.712 -0.204 -4.885 1.00 95.06 211 SER A CA 1
ATOM 1726 C C . SER A 1 211 ? 27.161 0.675 -6.066 1.00 95.06 211 SER A C 1
ATOM 1728 O O . SER A 1 211 ? 28.347 0.966 -6.226 1.00 95.06 211 SER A O 1
ATOM 1730 N N . LEU A 1 212 ? 26.221 1.134 -6.900 1.00 95.06 212 LEU A N 1
ATOM 1731 C CA . LEU A 1 212 ? 26.523 1.915 -8.099 1.00 95.06 212 LEU A CA 1
ATOM 1732 C C . LEU A 1 212 ? 26.903 3.369 -7.784 1.00 95.06 212 LEU A C 1
ATOM 1734 O O . LEU A 1 212 ? 26.254 4.049 -6.988 1.00 95.06 212 LEU A O 1
ATOM 1738 N N . ASN A 1 213 ? 27.888 3.900 -8.511 1.00 96.19 213 ASN A N 1
ATOM 1739 C CA . ASN A 1 213 ? 28.197 5.332 -8.492 1.00 96.19 213 ASN A CA 1
ATOM 1740 C C . ASN A 1 213 ? 27.133 6.171 -9.239 1.00 96.19 213 ASN A C 1
ATOM 1742 O O . ASN A 1 213 ? 26.276 5.647 -9.954 1.00 96.19 213 ASN A O 1
ATOM 1746 N N . GLY A 1 214 ? 27.198 7.500 -9.102 1.00 94.94 214 GLY A N 1
ATOM 1747 C CA . GLY A 1 214 ? 26.209 8.419 -9.684 1.00 94.94 214 GLY A CA 1
ATOM 1748 C C . GLY A 1 214 ? 26.028 8.282 -11.202 1.00 94.94 214 GLY A C 1
ATOM 1749 O O . GLY A 1 214 ? 24.891 8.201 -11.669 1.00 94.94 214 GLY A O 1
ATOM 1750 N N . LYS A 1 215 ? 27.131 8.181 -11.960 1.00 96.44 215 LYS A N 1
ATOM 1751 C CA . LYS A 1 215 ? 27.108 8.035 -13.428 1.00 96.44 215 LYS A CA 1
ATOM 1752 C C . LYS A 1 215 ? 26.489 6.702 -13.852 1.00 96.44 215 LYS A C 1
ATOM 1754 O O . LYS A 1 215 ? 25.662 6.666 -14.759 1.00 96.44 215 LYS A O 1
ATOM 1759 N N . ALA A 1 216 ? 26.845 5.616 -13.166 1.00 95.44 216 ALA A N 1
ATOM 1760 C CA . ALA A 1 216 ? 26.291 4.291 -13.420 1.00 95.44 216 ALA A CA 1
ATOM 1761 C C . ALA A 1 216 ? 24.784 4.244 -13.129 1.00 95.44 216 ALA A C 1
ATOM 1763 O O . ALA A 1 216 ? 24.023 3.740 -13.952 1.00 95.44 216 ALA A O 1
ATOM 1764 N N . ARG A 1 217 ? 24.333 4.847 -12.018 1.00 95.38 217 ARG A N 1
ATOM 1765 C CA . ARG A 1 217 ? 22.899 4.983 -11.712 1.00 95.38 217 ARG A CA 1
ATOM 1766 C C . ARG A 1 217 ? 22.172 5.779 -12.788 1.00 95.38 217 ARG A C 1
ATOM 1768 O O . ARG A 1 217 ? 21.095 5.383 -13.208 1.00 95.38 217 ARG A O 1
ATOM 1775 N N . GLU A 1 218 ? 22.726 6.902 -13.240 1.00 95.75 218 GLU A N 1
ATOM 1776 C CA . GLU A 1 218 ? 22.107 7.705 -14.299 1.00 95.75 218 GLU A CA 1
ATOM 1777 C C . GLU A 1 218 ? 21.969 6.927 -15.612 1.00 95.75 218 GLU A C 1
ATOM 1779 O O . GLU A 1 218 ? 20.888 6.925 -16.204 1.00 95.75 218 GLU A O 1
ATOM 1784 N N . LYS A 1 219 ? 23.028 6.227 -16.034 1.00 95.50 219 LYS A N 1
ATOM 1785 C CA . LYS A 1 219 ? 22.990 5.364 -17.217 1.00 95.50 219 LYS A CA 1
ATOM 1786 C C . LYS A 1 219 ? 21.932 4.269 -17.069 1.00 95.50 219 LYS A C 1
ATOM 1788 O O . LYS A 1 219 ? 21.065 4.162 -17.928 1.00 95.50 219 LYS A O 1
ATOM 1793 N N . LEU A 1 220 ? 21.937 3.537 -15.952 1.00 94.81 220 LEU A N 1
ATOM 1794 C CA . LEU A 1 220 ? 20.968 2.470 -15.692 1.00 94.81 220 LEU A CA 1
ATOM 1795 C C . LEU A 1 220 ? 19.523 2.985 -15.721 1.00 94.81 220 LEU A C 1
ATOM 1797 O O . LEU A 1 220 ? 18.665 2.355 -16.324 1.00 94.81 220 LEU A O 1
ATOM 1801 N N . ARG A 1 221 ? 19.245 4.165 -15.150 1.00 94.25 221 ARG A N 1
ATOM 1802 C CA . ARG A 1 221 ? 17.916 4.798 -15.241 1.00 94.25 221 ARG A CA 1
ATOM 1803 C C . ARG A 1 221 ? 17.487 5.042 -16.687 1.00 94.25 221 ARG A C 1
ATOM 1805 O O . ARG A 1 221 ? 16.328 4.813 -17.019 1.00 94.25 221 ARG A O 1
ATOM 1812 N N . LYS A 1 222 ? 18.391 5.551 -17.533 1.00 94.38 222 LYS A N 1
ATOM 1813 C CA . LYS A 1 222 ? 18.108 5.799 -18.958 1.00 94.38 222 LYS A CA 1
ATOM 18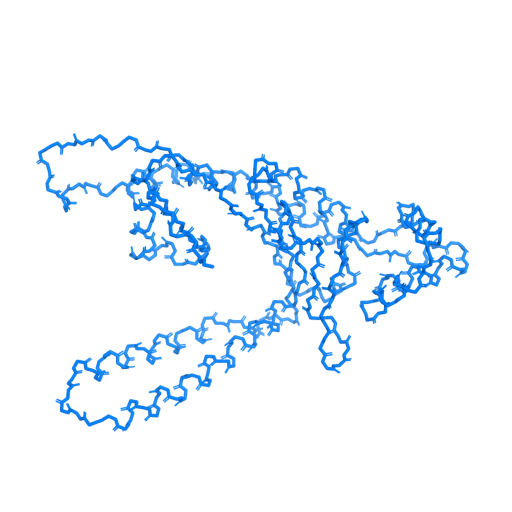14 C C . LYS A 1 222 ? 17.866 4.489 -19.703 1.00 94.38 222 LYS A C 1
ATOM 1816 O O . LYS A 1 222 ? 16.932 4.428 -20.497 1.00 94.38 222 LYS A O 1
ATOM 1821 N N . ASP A 1 223 ? 18.657 3.463 -19.407 1.00 93.88 223 ASP A N 1
ATOM 1822 C CA . ASP A 1 223 ? 18.530 2.146 -20.027 1.00 93.88 223 ASP A CA 1
ATOM 1823 C C . ASP A 1 223 ? 17.209 1.467 -19.605 1.00 93.88 223 ASP A C 1
ATOM 1825 O O . ASP A 1 223 ? 16.436 1.060 -20.465 1.00 93.88 223 ASP A O 1
ATOM 1829 N N . MET A 1 224 ? 16.861 1.464 -18.310 1.00 93.69 224 MET A N 1
ATOM 1830 C CA . MET A 1 224 ? 15.586 0.924 -17.796 1.00 93.69 224 MET A CA 1
ATOM 1831 C C . MET A 1 224 ? 14.349 1.626 -18.365 1.00 93.69 224 MET A C 1
ATOM 1833 O O . MET A 1 224 ? 13.318 0.993 -18.569 1.00 93.69 224 MET A O 1
ATOM 1837 N N . LYS A 1 225 ? 14.421 2.939 -18.624 1.00 91.69 225 LYS A N 1
ATOM 1838 C CA . LYS A 1 225 ? 13.304 3.667 -19.245 1.00 91.69 225 LYS A CA 1
ATOM 1839 C C . LYS A 1 225 ? 12.983 3.148 -20.649 1.00 91.69 225 LYS A C 1
ATOM 1841 O O . LYS A 1 225 ? 11.808 3.170 -21.010 1.00 91.69 225 LYS A O 1
ATOM 1846 N N . LYS A 1 226 ? 14.010 2.717 -21.394 1.00 91.50 226 LYS A N 1
ATOM 1847 C CA . LYS A 1 226 ? 13.927 2.213 -22.775 1.00 91.50 226 LYS A CA 1
ATOM 1848 C C . LYS A 1 226 ? 13.734 0.700 -22.865 1.00 91.50 226 LYS A C 1
ATOM 1850 O O . LYS A 1 226 ? 13.309 0.231 -23.909 1.00 91.50 226 LYS A O 1
ATOM 1855 N N . ALA A 1 227 ? 14.113 -0.034 -21.823 1.00 92.19 227 ALA A N 1
ATOM 1856 C CA . ALA A 1 227 ? 13.949 -1.477 -21.763 1.00 92.19 227 ALA A CA 1
ATOM 1857 C C . ALA A 1 227 ? 12.467 -1.863 -21.749 1.00 92.19 227 ALA A C 1
ATOM 1859 O O . ALA A 1 227 ? 11.623 -1.087 -21.286 1.00 92.19 227 ALA A O 1
ATOM 1860 N N . ASP A 1 228 ? 12.188 -3.082 -22.202 1.00 94.94 228 ASP A N 1
ATOM 1861 C CA . ASP A 1 228 ? 10.852 -3.653 -22.102 1.00 94.94 228 ASP A CA 1
ATOM 1862 C C . ASP A 1 228 ? 10.498 -3.946 -20.642 1.00 94.94 228 ASP A C 1
ATOM 1864 O O . ASP A 1 228 ? 11.358 -4.110 -19.763 1.00 94.94 228 ASP A O 1
ATOM 1868 N N . LYS A 1 229 ? 9.195 -3.949 -20.368 1.00 96.19 229 LYS A N 1
ATOM 1869 C CA . LYS A 1 229 ? 8.637 -3.953 -19.018 1.00 96.19 229 LYS A CA 1
ATOM 1870 C C . LYS A 1 229 ? 7.442 -4.889 -18.978 1.00 96.19 229 LYS A C 1
ATOM 1872 O O . LYS A 1 229 ? 6.605 -4.847 -19.870 1.00 96.19 229 LYS A O 1
ATOM 1877 N N . HIS A 1 230 ? 7.347 -5.661 -17.908 1.00 97.19 230 HIS A N 1
ATOM 1878 C CA . HIS A 1 230 ? 6.094 -6.270 -17.492 1.00 97.19 230 HIS A CA 1
ATOM 1879 C C . HIS A 1 230 ? 5.258 -5.203 -16.787 1.00 97.19 230 HIS A C 1
ATOM 1881 O O . HIS A 1 230 ? 5.683 -4.656 -15.759 1.00 97.19 230 HIS A O 1
ATOM 1887 N N . THR A 1 231 ? 4.112 -4.877 -17.377 1.00 97.62 231 THR A N 1
ATOM 1888 C CA . THR A 1 231 ? 3.167 -3.854 -16.905 1.00 97.62 231 THR A CA 1
ATOM 1889 C C . THR A 1 231 ? 1.770 -4.421 -16.682 1.00 97.62 231 THR A C 1
ATOM 1891 O O . THR A 1 231 ? 0.874 -3.672 -16.324 1.00 97.62 231 THR A O 1
ATOM 1894 N N . GLU A 1 232 ? 1.568 -5.728 -16.843 1.00 98.38 232 GLU A N 1
ATOM 1895 C CA . GLU A 1 232 ? 0.254 -6.373 -16.847 1.00 98.38 232 GLU A CA 1
ATOM 1896 C C . GLU A 1 232 ? -0.512 -6.080 -15.548 1.00 98.38 232 GLU A C 1
ATOM 1898 O O . GLU A 1 232 ? -1.642 -5.603 -15.587 1.00 98.38 232 GLU A O 1
ATOM 1903 N N . ILE A 1 233 ? 0.150 -6.230 -14.391 1.00 98.44 233 ILE A N 1
ATOM 1904 C CA . ILE A 1 233 ? -0.447 -5.879 -13.091 1.00 98.44 233 ILE A CA 1
ATOM 1905 C C . ILE A 1 233 ? -0.762 -4.380 -13.014 1.00 98.44 233 ILE A C 1
ATOM 1907 O O . ILE A 1 233 ? -1.791 -3.997 -12.473 1.00 98.44 233 ILE A O 1
ATOM 1911 N N . ALA A 1 234 ? 0.104 -3.511 -13.536 1.00 98.38 234 ALA A N 1
ATOM 1912 C CA . ALA A 1 234 ? -0.127 -2.070 -13.484 1.00 98.38 234 ALA A CA 1
ATOM 1913 C C . ALA A 1 234 ? -1.327 -1.648 -14.338 1.00 98.38 234 ALA A C 1
ATOM 1915 O O . ALA A 1 234 ? -2.113 -0.819 -13.890 1.00 98.38 234 ALA A O 1
ATOM 1916 N N . GLU A 1 235 ? -1.501 -2.244 -15.517 1.00 98.56 235 GLU A N 1
ATOM 1917 C CA . GLU A 1 235 ? -2.661 -1.993 -16.375 1.00 98.56 235 GLU A CA 1
ATOM 1918 C C . GLU A 1 235 ? -3.962 -2.498 -15.731 1.00 98.56 235 GLU A C 1
ATOM 1920 O O . GLU A 1 235 ? -4.954 -1.771 -15.719 1.00 98.56 235 GLU A O 1
ATOM 1925 N N . GLU A 1 236 ? -3.951 -3.672 -15.086 1.00 98.50 236 GLU A N 1
ATOM 1926 C CA . GLU A 1 236 ? -5.092 -4.152 -14.287 1.00 98.50 236 GLU A CA 1
ATOM 1927 C C . GLU A 1 236 ? -5.448 -3.167 -13.155 1.00 98.50 236 GLU A C 1
ATOM 1929 O O . GLU A 1 236 ? -6.616 -2.829 -12.956 1.00 98.50 236 GLU A O 1
ATOM 1934 N N . LEU A 1 237 ? -4.445 -2.654 -12.430 1.00 98.56 237 LEU A N 1
ATOM 1935 C CA . LEU A 1 237 ? -4.659 -1.673 -11.360 1.00 98.56 237 LEU A CA 1
ATOM 1936 C C . LEU A 1 237 ? -5.187 -0.333 -11.883 1.00 98.56 237 LEU A C 1
ATOM 1938 O O . LEU A 1 237 ? -6.027 0.278 -11.224 1.00 98.56 237 LEU A O 1
ATOM 1942 N N . LYS A 1 238 ? -4.720 0.124 -13.050 1.00 98.50 238 LYS A N 1
ATOM 1943 C CA . LYS A 1 238 ? -5.231 1.337 -13.706 1.00 98.50 238 LYS A CA 1
ATOM 1944 C C . LYS A 1 238 ? -6.689 1.178 -14.106 1.00 98.50 238 LYS A C 1
ATOM 1946 O O . LYS A 1 238 ? -7.458 2.113 -13.907 1.00 98.50 238 LYS A O 1
ATOM 1951 N N . GLN A 1 239 ? -7.075 0.007 -14.613 1.00 98.25 239 GLN A N 1
ATOM 1952 C CA . GLN A 1 239 ? -8.469 -0.267 -14.946 1.00 98.25 239 GLN A CA 1
ATOM 1953 C C . GLN A 1 239 ? -9.346 -0.222 -13.691 1.00 98.25 239 GLN A C 1
ATOM 1955 O O . GLN A 1 239 ? -10.302 0.543 -13.644 1.00 98.25 239 GLN A O 1
ATOM 1960 N N . VAL A 1 240 ? -8.958 -0.940 -12.628 1.00 97.88 240 VAL A N 1
ATOM 1961 C CA . VAL A 1 240 ? -9.679 -0.910 -11.342 1.00 97.88 240 VAL A CA 1
ATOM 1962 C C . VAL A 1 240 ? -9.768 0.513 -10.787 1.00 97.88 240 VAL A C 1
ATOM 1964 O O . VAL A 1 240 ? -10.798 0.901 -10.234 1.00 97.88 240 VAL A O 1
ATOM 1967 N N . PHE A 1 241 ? -8.700 1.298 -10.923 1.00 97.62 241 PHE A N 1
ATOM 1968 C CA . PHE A 1 241 ? -8.691 2.694 -10.513 1.00 97.62 241 PHE A CA 1
ATOM 1969 C C . PHE A 1 241 ? -9.706 3.526 -11.300 1.00 97.62 241 PHE A C 1
ATOM 1971 O O . PHE A 1 241 ? -10.514 4.216 -10.683 1.00 97.62 241 PHE A O 1
ATOM 1978 N N . ALA A 1 242 ? -9.696 3.427 -12.631 1.00 97.69 242 ALA A N 1
ATOM 1979 C CA . ALA A 1 242 ? -10.629 4.129 -13.505 1.00 97.69 242 ALA A CA 1
ATOM 1980 C C . ALA A 1 242 ? -12.087 3.764 -13.183 1.00 97.69 242 ALA A C 1
ATOM 1982 O O . ALA A 1 242 ? -12.902 4.661 -12.985 1.00 97.69 242 ALA A O 1
ATOM 1983 N N . ASP A 1 243 ? -12.378 2.472 -13.009 1.00 97.44 243 ASP A N 1
ATOM 1984 C CA . ASP A 1 243 ? -13.723 1.960 -12.712 1.00 97.44 243 ASP A CA 1
ATOM 1985 C C . ASP A 1 243 ? -14.278 2.460 -11.366 1.00 97.44 243 ASP A C 1
ATOM 1987 O O . ASP A 1 243 ? -15.488 2.495 -11.156 1.00 97.44 243 ASP A O 1
ATOM 1991 N N . ASN A 1 244 ? -13.405 2.828 -10.421 1.00 95.81 244 ASN A N 1
ATOM 1992 C CA . ASN A 1 244 ? -13.795 3.265 -9.075 1.00 95.81 244 ASN A CA 1
ATOM 1993 C C . ASN A 1 244 ? -13.560 4.761 -8.829 1.00 95.81 244 ASN A C 1
ATOM 1995 O O . ASN A 1 244 ? -13.835 5.250 -7.729 1.00 95.81 244 ASN A O 1
ATOM 1999 N N . LYS A 1 245 ? -13.044 5.491 -9.820 1.00 94.25 245 LYS A N 1
ATOM 2000 C CA . LYS A 1 245 ? -12.576 6.869 -9.657 1.00 94.25 245 LYS A CA 1
ATOM 2001 C C . LYS A 1 245 ? -13.682 7.814 -9.205 1.00 94.25 245 LYS A C 1
ATOM 2003 O O . LYS A 1 245 ? -13.482 8.543 -8.236 1.00 94.25 245 LYS A O 1
ATOM 2008 N N . ASP A 1 246 ? -14.843 7.764 -9.849 1.00 92.25 246 ASP A N 1
ATOM 2009 C CA . ASP A 1 246 ? -15.958 8.669 -9.542 1.00 92.25 246 ASP A CA 1
ATOM 2010 C C . ASP A 1 246 ? -16.488 8.438 -8.126 1.00 92.25 246 ASP A C 1
ATOM 2012 O O . ASP A 1 246 ? -16.686 9.380 -7.359 1.00 92.25 246 ASP A O 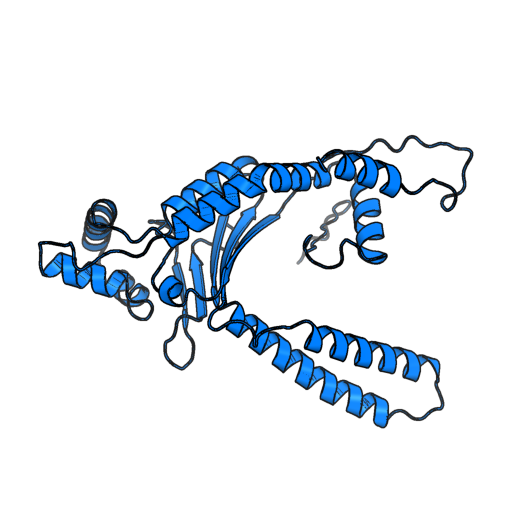1
ATOM 2016 N N . LYS A 1 247 ? -16.587 7.170 -7.717 1.00 91.31 247 LYS A N 1
ATOM 2017 C CA . LYS A 1 247 ? -16.954 6.796 -6.349 1.00 91.31 247 LYS A CA 1
ATOM 2018 C C . LYS A 1 247 ? -15.943 7.306 -5.321 1.00 91.31 247 LYS A C 1
ATOM 2020 O O . LYS A 1 247 ? -16.342 7.799 -4.267 1.00 91.31 247 LYS A O 1
ATOM 2025 N N . LEU A 1 248 ? -14.644 7.186 -5.599 1.00 91.19 248 LEU A N 1
ATOM 2026 C CA . LEU A 1 248 ? -13.593 7.713 -4.722 1.00 91.19 248 LEU A CA 1
ATOM 2027 C C . LEU A 1 248 ? -13.658 9.244 -4.644 1.00 91.19 248 LEU A C 1
ATOM 2029 O O . LEU A 1 248 ? -13.572 9.801 -3.551 1.00 91.19 248 LEU A O 1
ATOM 2033 N N . GLN A 1 249 ? -13.884 9.921 -5.772 1.00 90.25 249 GLN A N 1
ATOM 2034 C CA . GLN A 1 249 ? -14.051 11.371 -5.821 1.00 90.25 249 GLN A CA 1
ATOM 2035 C C . GLN A 1 249 ? -15.264 11.823 -4.996 1.00 90.25 249 GLN A C 1
ATOM 2037 O O . GLN A 1 249 ? -15.148 12.746 -4.190 1.00 90.25 249 GLN A O 1
ATOM 2042 N N . ALA A 1 250 ? -16.407 11.147 -5.142 1.00 87.75 250 ALA A N 1
ATOM 2043 C CA . ALA A 1 250 ? -17.613 11.421 -4.367 1.00 87.75 250 ALA A CA 1
ATOM 2044 C C . ALA A 1 250 ? -17.384 11.222 -2.860 1.00 87.75 250 ALA A C 1
ATOM 2046 O O . ALA A 1 250 ? -17.804 12.052 -2.054 1.00 87.75 250 ALA A O 1
ATOM 2047 N N . GLN A 1 251 ? -16.663 10.165 -2.468 1.00 86.81 251 GLN A N 1
ATOM 2048 C CA . GLN A 1 251 ? -16.297 9.930 -1.069 1.00 86.81 251 GLN A CA 1
ATOM 2049 C C . GLN A 1 251 ? -15.399 11.037 -0.504 1.00 86.81 251 GLN A C 1
ATOM 2051 O O . GLN A 1 251 ? -15.662 11.523 0.595 1.00 86.81 251 GLN A O 1
ATOM 2056 N N . LEU A 1 252 ? -14.366 11.459 -1.241 1.00 86.00 252 LEU A N 1
ATOM 2057 C CA . LEU A 1 252 ? -13.474 12.544 -0.819 1.00 86.00 252 LEU A CA 1
ATOM 2058 C C . LEU A 1 252 ? -14.239 13.862 -0.652 1.00 86.00 252 LEU A C 1
ATOM 2060 O O . LEU A 1 252 ? -14.146 14.490 0.402 1.00 86.00 252 LEU A O 1
ATOM 2064 N N . HIS A 1 253 ? -15.058 14.227 -1.642 1.00 85.38 253 HIS A N 1
ATOM 2065 C CA . HIS A 1 253 ? -15.917 15.410 -1.569 1.00 85.38 253 HIS A CA 1
ATOM 2066 C C . HIS A 1 253 ? -16.894 15.348 -0.391 1.00 85.38 253 HIS A C 1
ATOM 2068 O O . HIS A 1 253 ? -17.098 16.355 0.284 1.00 85.38 253 HIS A O 1
ATOM 2074 N N . GLY A 1 254 ? -17.458 14.173 -0.098 1.00 82.88 254 GLY A N 1
ATOM 2075 C CA . GLY A 1 254 ? -18.363 13.983 1.035 1.00 82.88 254 GLY A CA 1
ATOM 2076 C C . GLY A 1 254 ? -17.731 14.334 2.386 1.00 82.88 254 GLY A C 1
ATOM 2077 O O . GLY A 1 254 ? -18.426 14.835 3.268 1.00 82.88 254 GLY A O 1
ATOM 2078 N N . TYR A 1 255 ? -16.419 14.135 2.546 1.00 83.00 255 TYR A N 1
ATOM 2079 C CA . TYR A 1 255 ? -15.704 14.512 3.769 1.00 83.00 255 TYR A CA 1
ATOM 2080 C C . TYR A 1 255 ? -15.343 16.000 3.843 1.00 83.00 255 TYR A C 1
ATOM 2082 O O . TYR A 1 255 ? -15.160 16.517 4.943 1.00 83.00 255 TYR A O 1
ATOM 2090 N N . GLU A 1 256 ? -15.253 16.702 2.714 1.00 76.38 256 GLU A N 1
ATOM 2091 C CA . GLU A 1 256 ? -14.935 18.137 2.670 1.00 76.38 256 GLU A CA 1
ATOM 2092 C C . GLU A 1 256 ? -16.189 19.027 2.678 1.00 76.38 256 GLU A C 1
ATOM 2094 O O . GLU A 1 256 ? -16.147 20.139 3.209 1.00 76.38 256 GLU A O 1
ATOM 2099 N N . ALA A 1 257 ? -17.330 18.518 2.203 1.00 69.56 257 ALA A N 1
ATOM 2100 C CA . ALA A 1 257 ? -18.594 19.246 2.085 1.00 69.56 257 ALA A CA 1
ATOM 2101 C C . ALA A 1 257 ? -19.079 19.846 3.416 1.00 69.56 257 ALA A C 1
ATOM 2103 O O . ALA A 1 257 ? -19.331 19.134 4.390 1.00 69.56 257 ALA A O 1
ATOM 2104 N N . GLU A 1 258 ? -19.182 21.177 3.500 1.00 56.19 258 GLU A N 1
ATOM 2105 C CA . GLU A 1 258 ? -19.845 21.885 4.606 1.00 56.19 258 GLU A CA 1
ATOM 2106 C C . GLU A 1 258 ? -21.357 21.738 4.463 1.00 56.19 258 GLU A C 1
ATOM 2108 O O . GLU A 1 258 ? -21.932 22.113 3.446 1.00 56.19 258 GLU A O 1
ATOM 2113 N N . PHE A 1 259 ? -21.995 21.147 5.471 1.00 49.56 259 PHE A N 1
ATOM 2114 C CA . PHE A 1 259 ? -23.443 21.019 5.502 1.00 49.56 259 PHE A CA 1
ATOM 2115 C C . PHE A 1 259 ? -24.004 22.107 6.410 1.00 49.56 259 PHE A C 1
ATOM 2117 O O . PHE A 1 259 ? -23.719 22.132 7.609 1.00 49.56 259 PHE A O 1
ATOM 2124 N N . GLU A 1 260 ? -24.818 23.002 5.850 1.00 38.41 260 GLU A N 1
ATOM 2125 C CA . GLU A 1 260 ? -25.634 23.897 6.662 1.00 38.41 260 GLU A CA 1
ATOM 2126 C C . GLU A 1 260 ? -26.647 23.054 7.442 1.00 38.41 260 GLU A C 1
ATOM 2128 O O . GLU A 1 260 ? -27.525 22.388 6.880 1.00 38.41 260 GLU A O 1
ATOM 2133 N N . LEU A 1 261 ? -26.511 23.061 8.766 1.00 40.41 261 LEU A N 1
ATOM 2134 C CA . LEU A 1 261 ? -27.560 22.584 9.651 1.00 40.41 261 LEU A CA 1
ATOM 2135 C C . LEU A 1 261 ? -28.717 23.579 9.547 1.00 40.41 261 LEU A C 1
ATOM 2137 O O . LEU A 1 261 ? -28.695 24.621 10.199 1.00 40.41 261 LEU A O 1
ATOM 2141 N N . ILE A 1 262 ? -29.737 23.263 8.748 1.00 37.31 262 ILE A N 1
ATOM 2142 C CA . ILE A 1 262 ? -31.032 23.932 8.889 1.00 37.31 262 ILE A CA 1
ATOM 2143 C C . ILE A 1 262 ? -31.570 23.500 10.255 1.00 37.31 262 ILE A C 1
ATOM 2145 O O . ILE A 1 262 ? -32.022 22.367 10.435 1.00 37.31 262 ILE A O 1
ATOM 2149 N N . ALA A 1 263 ? -31.423 24.374 11.246 1.00 38.91 263 ALA A N 1
ATOM 2150 C CA . ALA A 1 263 ? -32.025 24.199 12.551 1.00 38.91 263 ALA A CA 1
ATOM 2151 C C . ALA A 1 263 ? -33.544 24.341 12.395 1.00 38.91 263 ALA A C 1
ATOM 2153 O O . ALA A 1 263 ? -34.055 25.425 12.135 1.00 38.91 263 ALA A O 1
ATOM 2154 N N . ASP A 1 264 ? -34.266 23.228 12.499 1.00 43.50 264 ASP A N 1
ATOM 2155 C CA . ASP A 1 264 ? -35.680 23.268 12.861 1.00 43.50 264 ASP A CA 1
ATOM 2156 C C . ASP A 1 264 ? -35.730 23.385 14.390 1.00 43.50 264 ASP A C 1
ATOM 2158 O O . ASP A 1 264 ? -35.511 22.401 15.105 1.00 43.50 264 ASP A O 1
ATOM 2162 N N . ASP A 1 265 ? -35.922 24.610 14.884 1.00 48.84 265 ASP A N 1
ATOM 2163 C CA . ASP A 1 265 ? -35.881 24.966 16.312 1.00 48.84 265 ASP A CA 1
ATOM 2164 C C . ASP A 1 265 ? -36.992 24.294 17.147 1.00 48.84 265 ASP A C 1
ATOM 2166 O O . ASP A 1 265 ? -36.995 24.394 18.373 1.00 48.84 265 ASP A O 1
ATOM 2170 N N . ASN A 1 266 ? -37.910 23.560 16.508 1.00 46.38 266 ASN A N 1
ATOM 2171 C CA . ASN A 1 266 ? -39.050 22.908 17.153 1.00 46.38 266 ASN A CA 1
ATOM 2172 C C . ASN A 1 266 ? -38.880 21.397 17.407 1.00 46.38 266 ASN A C 1
ATOM 2174 O O . ASN A 1 266 ? -39.851 20.748 17.795 1.00 46.38 266 ASN A O 1
ATOM 2178 N N . LYS A 1 267 ? -37.690 20.806 17.210 1.00 41.62 267 LYS A N 1
ATOM 2179 C CA . LYS A 1 267 ? -37.459 19.362 17.442 1.00 41.62 267 LYS A CA 1
ATOM 2180 C C . LYS A 1 267 ? -36.316 19.093 18.412 1.00 41.62 267 LYS A C 1
ATOM 2182 O O . LYS A 1 267 ? -35.229 19.666 18.291 1.00 41.62 267 LYS A O 1
ATOM 2187 N N . THR A 1 268 ? -36.531 18.175 19.356 1.00 41.19 268 THR A N 1
ATOM 2188 C CA . THR A 1 268 ? -35.466 17.742 20.273 1.00 41.19 268 THR A CA 1
ATOM 2189 C C . THR A 1 268 ? -34.348 17.010 19.507 1.00 41.19 268 THR A C 1
ATOM 2191 O O . THR A 1 268 ? -34.586 16.487 18.416 1.00 41.19 268 THR A O 1
ATOM 2194 N N . PRO A 1 269 ? -33.106 16.938 20.031 1.00 44.28 269 PRO A N 1
ATOM 2195 C CA . PRO A 1 269 ? -31.978 16.311 19.328 1.00 44.28 269 PRO A CA 1
ATOM 2196 C C . PRO A 1 269 ? -32.203 14.856 18.881 1.00 44.28 269 PRO A C 1
ATOM 2198 O O . PRO A 1 269 ? -31.547 14.420 17.940 1.00 44.28 269 PRO A O 1
ATOM 2201 N N . LEU A 1 270 ? -33.123 14.126 19.526 1.00 40.72 270 LEU A N 1
ATOM 2202 C CA . LEU A 1 270 ? -33.516 12.757 19.164 1.00 40.72 270 LEU A CA 1
ATOM 2203 C C . LEU A 1 270 ? -34.629 12.683 18.100 1.00 40.72 270 LEU A C 1
ATOM 2205 O O . LEU A 1 270 ? -34.807 11.632 17.495 1.00 40.72 270 LEU A O 1
ATOM 2209 N N . GLU A 1 271 ? -35.364 13.771 17.860 1.00 40.22 271 GLU A N 1
ATOM 2210 C CA . GLU A 1 271 ? -36.487 13.848 16.906 1.00 40.22 271 GLU A CA 1
ATOM 2211 C C . GLU A 1 271 ? -36.094 14.471 15.562 1.00 40.22 271 GLU A C 1
ATOM 2213 O O . GLU A 1 271 ? -36.904 14.547 14.633 1.00 40.22 271 GLU A O 1
ATOM 2218 N N . LYS A 1 272 ? -34.847 14.930 15.434 1.00 48.66 272 LYS A N 1
ATOM 2219 C CA . LYS A 1 272 ? -34.285 15.290 14.135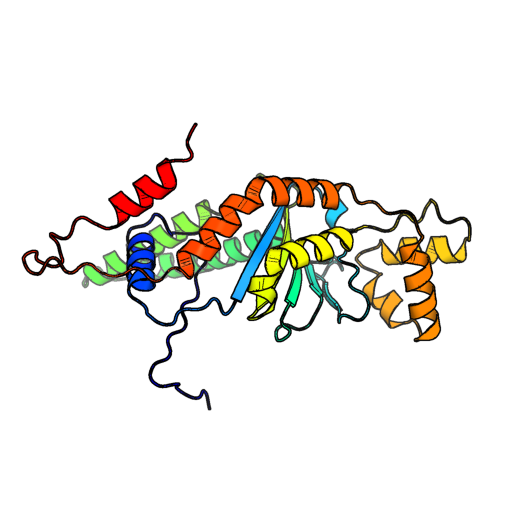 1.00 48.66 272 LYS A CA 1
ATOM 2220 C C . LYS A 1 272 ? -34.204 14.004 13.324 1.00 48.66 272 LYS A C 1
ATOM 2222 O O . LYS A 1 272 ? -33.453 13.105 13.698 1.00 48.66 272 LYS A O 1
ATOM 2227 N N . GLU A 1 273 ? -34.978 13.906 12.239 1.00 39.72 273 GLU A N 1
ATOM 2228 C CA . GLU A 1 273 ? -34.799 12.805 11.292 1.00 39.72 273 GLU A CA 1
ATOM 2229 C C . GLU A 1 273 ? -33.307 12.692 10.979 1.00 39.72 273 GLU A C 1
ATOM 2231 O O . GLU A 1 273 ? -32.671 13.707 10.658 1.00 39.72 273 GLU A O 1
ATOM 2236 N N . PRO A 1 274 ? -32.710 11.503 11.136 1.00 45.00 274 PRO A N 1
ATOM 2237 C CA . PRO A 1 274 ? -31.289 11.387 10.960 1.00 45.00 274 PRO A CA 1
ATOM 2238 C C . PRO A 1 274 ? -30.987 11.729 9.506 1.00 45.00 274 PRO A C 1
ATOM 2240 O O . PRO A 1 274 ? -31.503 11.102 8.586 1.00 45.00 274 PRO A O 1
ATOM 2243 N N . TYR A 1 275 ? -30.089 12.695 9.319 1.00 50.31 275 TYR A N 1
ATOM 2244 C CA . TYR A 1 275 ? -29.487 13.104 8.044 1.00 50.31 275 TYR A CA 1
ATOM 2245 C C . TYR A 1 275 ? -29.018 11.906 7.185 1.00 50.31 275 TYR A C 1
ATOM 2247 O O . TYR A 1 275 ? -28.854 12.027 5.972 1.00 50.31 275 TYR A O 1
ATOM 2255 N N . LEU A 1 276 ? -28.855 10.734 7.816 1.00 41.34 276 LEU A N 1
ATOM 2256 C CA . LEU A 1 276 ? -28.725 9.422 7.190 1.00 41.34 276 LEU A CA 1
ATOM 2257 C C . LEU A 1 276 ? -29.768 9.167 6.095 1.00 41.34 276 LEU A C 1
ATOM 2259 O O . LEU A 1 276 ? -29.357 8.683 5.056 1.00 41.34 276 LEU A O 1
ATOM 2263 N N . SER A 1 277 ? -31.046 9.543 6.240 1.00 44.69 277 SER A N 1
ATOM 2264 C CA . SER A 1 277 ? -32.045 9.322 5.177 1.00 44.69 277 SER A CA 1
ATOM 2265 C C . SER A 1 277 ? -31.718 10.119 3.911 1.00 44.69 277 SER A C 1
ATOM 2267 O O . SER A 1 277 ? -31.868 9.616 2.805 1.00 44.69 277 SER A O 1
ATOM 2269 N N . ARG A 1 278 ? -31.178 11.336 4.055 1.00 43.50 278 ARG A N 1
ATOM 2270 C CA . ARG A 1 278 ? -30.830 12.231 2.940 1.00 43.50 278 ARG A CA 1
ATOM 2271 C C . ARG A 1 278 ? -29.489 11.872 2.296 1.00 43.50 278 ARG A C 1
ATOM 2273 O O . ARG A 1 278 ? -29.363 11.957 1.080 1.00 43.50 278 ARG A O 1
ATOM 2280 N N . VAL A 1 279 ? -28.516 11.421 3.090 1.00 45.09 279 VAL A N 1
ATOM 2281 C CA . VAL A 1 279 ? -27.234 10.878 2.599 1.00 45.09 279 VAL A CA 1
ATOM 2282 C C . VAL A 1 279 ? -27.431 9.507 1.951 1.00 45.09 279 VAL A C 1
ATOM 2284 O O . VAL A 1 279 ? -26.843 9.242 0.910 1.00 45.09 279 VAL A O 1
ATOM 2287 N N . GLU A 1 280 ? -28.287 8.648 2.507 1.00 43.09 280 GLU A N 1
ATOM 2288 C CA . GLU A 1 280 ? -28.678 7.385 1.879 1.00 43.09 280 GLU A CA 1
ATOM 2289 C C . GLU A 1 280 ? -29.468 7.634 0.600 1.00 43.09 280 GLU A C 1
ATOM 2291 O O . GLU A 1 280 ? -29.184 6.969 -0.383 1.00 43.09 280 GLU A O 1
ATOM 2296 N N . HIS A 1 281 ? -30.368 8.620 0.552 1.00 39.34 281 HIS A N 1
ATOM 2297 C CA . HIS A 1 281 ? -31.079 8.973 -0.677 1.00 39.34 281 HIS A CA 1
ATOM 2298 C C . HIS A 1 281 ? -30.126 9.516 -1.755 1.00 39.34 281 HIS A C 1
ATOM 2300 O O . HIS A 1 281 ? -30.191 9.074 -2.894 1.00 39.34 281 HIS A O 1
ATOM 2306 N N . LEU A 1 282 ? -29.164 10.376 -1.397 1.00 41.81 282 LEU A N 1
ATOM 2307 C CA . LEU A 1 282 ? -28.128 10.854 -2.325 1.00 41.81 282 LEU A CA 1
ATOM 2308 C C . LEU A 1 282 ? -27.151 9.749 -2.767 1.00 41.81 282 LEU A C 1
ATOM 2310 O O . LEU A 1 282 ? -26.691 9.777 -3.901 1.00 41.81 282 LEU A O 1
ATOM 2314 N N . MET A 1 283 ? -26.869 8.753 -1.917 1.00 37.91 283 MET A N 1
ATOM 2315 C CA . MET A 1 283 ? -26.048 7.583 -2.273 1.00 37.91 283 MET A CA 1
ATOM 2316 C C . MET A 1 283 ? -26.842 6.422 -2.906 1.00 37.91 283 MET A C 1
ATOM 2318 O O . MET A 1 283 ? -26.235 5.464 -3.378 1.00 37.91 283 MET A O 1
ATOM 2322 N N . GLN A 1 284 ? -28.177 6.467 -2.909 1.00 38.88 284 GLN A N 1
ATOM 2323 C CA . GLN A 1 284 ? -29.058 5.481 -3.552 1.00 38.88 284 GLN A CA 1
ATOM 2324 C C . GLN A 1 284 ? -29.507 5.906 -4.956 1.00 38.88 284 GLN A C 1
ATOM 2326 O O . GLN A 1 284 ? -30.028 5.064 -5.679 1.00 38.88 284 GLN A O 1
ATOM 2331 N N . ILE A 1 285 ? -29.279 7.161 -5.365 1.00 39.53 285 ILE A N 1
ATOM 2332 C CA . ILE A 1 285 ? -29.606 7.651 -6.719 1.00 39.53 285 ILE A CA 1
ATOM 2333 C C . ILE A 1 285 ? -28.707 7.020 -7.813 1.00 39.53 285 ILE A C 1
ATOM 2335 O O . ILE A 1 285 ? -29.038 7.101 -8.987 1.00 39.53 285 ILE A O 1
ATOM 2339 N N . GLU A 1 286 ? -27.643 6.288 -7.458 1.00 37.53 286 GLU A N 1
ATOM 2340 C CA . GLU A 1 286 ? -26.804 5.518 -8.400 1.00 37.53 286 GLU A CA 1
ATOM 2341 C C . GLU A 1 286 ? -26.987 3.997 -8.248 1.00 37.53 286 GLU A C 1
ATOM 2343 O O . GLU A 1 286 ? -26.034 3.226 -8.097 1.00 37.53 286 GLU A O 1
ATOM 2348 N N . LYS A 1 287 ? -28.237 3.538 -8.249 1.00 36.66 287 LYS A N 1
ATOM 2349 C CA . LYS A 1 287 ? -28.549 2.147 -8.585 1.00 36.66 287 LYS A CA 1
ATOM 2350 C C . LYS A 1 287 ? -29.576 2.118 -9.702 1.00 36.66 287 LYS A C 1
ATOM 2352 O O . LYS A 1 287 ? -30.743 1.875 -9.430 1.00 36.66 287 LYS A O 1
ATOM 2357 N N . ASP A 1 288 ? -29.084 2.343 -10.912 1.00 35.09 288 ASP A N 1
ATOM 2358 C CA . ASP A 1 288 ? -29.557 1.733 -12.155 1.00 35.09 288 ASP A CA 1
ATOM 2359 C C . ASP A 1 288 ? -28.338 1.481 -13.055 1.00 35.09 288 ASP A C 1
ATOM 2361 O O . ASP A 1 288 ? -27.471 2.383 -13.139 1.00 35.09 288 ASP A O 1
#

pLDDT: mean 86.22, std 17.02, range [35.09, 98.56]

Foldseek 3Di:
DPPPDPPDDDDDDDCVPCLPPPVNLVVLVVLLQDPPDDDFKDKDKDKDFQCPLLLLKDQQPPPWDKDFDADPVLRTAKIWTHDPPDQKIKMKGFVLVVLVVVLVVLVVVLVVLVVVLVPDDCPDVVVNVVSVVVSVVSVVVNVVSPSPVTPTIMMIMMMGGDPVVVVVLVVLLSRLVSIWQFDLVPDPDPVLSVLSVQCSPNSRNVVVLVPDDPVRNVVNVVSSVVGDTGSPVSVVVVVVCVVCVVVVVVVNCSSVDRDPPPDPVPDDPVRPPRCCVVVVVVVVVPDD

Radius of gyration: 24.33 Å; chains: 1; bounding box: 67×44×70 Å

Sequence (288 aa):
MPSVLTNKLRIDFNPNHGMKSEAGRWLNAFIATLTNKHLTRCDIAFDIFNRPEVVGYRPWVFGSSKRPYYGRSGDLETLYVGQARSDKQIRQYNKLLEQKKKRSRLEKRLVSETSRLNAMKVDSPDVVLQQQALVAELEYAINDIKTDKYESWWRLELELHTRKISEWDSTVTEVLDAFYKPIWESATSPSLRAQLLVMGTPSMVDDYYASLNGKAREKLRKDMKKADKHTEIAEELKQVFADNKDKLQAQLHGYEAEFELIADDNKTPLEKEPYLSRVEHLMQIEKD